Protein AF-A0A2P4XZL9-F1 (afdb_monomer_lite)

pLDDT: mean 72.09, std 19.97, range [30.53, 96.56]

Organism: NCBI:txid4796

Foldseek 3Di:
DEVQVVDQKHWDDDPDPVQVVCVVVVHTDIDGDDPVRNVVVVVCVVVVNDDHDHPPPDDPVVVLVVVQVVVPQVAAAEDPDPCPDVVSVVLQPPPPPVPPPPPDDDDDDDDDPPPPPPPDDPPCPPGDDVVNVVQCCLRHYKYKDWAFDPVLVVVCVVPPVVDDTHTPDIDIHHHDPDTQAWDDPDVQKIKHWDDPVPDDPDDPPPPPPPPDDTDIDITHDDPPDD

Radius of gyration: 24.28 Å; chains: 1; bounding box: 67×48×75 Å

Sequence (226 aa):
MPTAYLADKFIVRLRNKHFRAMRRQGKFVTRERTAKEKAILARWKDEDMIFSCRTDFLSDDLFWLYASVLMGREGHVVTNDQGRDHVFALLNGYNSTSATARTQKNGKKSSAAANALSGGAHADIPSISMDLVARWKDMTTVNIEIKHEENAHNAAVAGDWTKLIPIEYIKLHHPLPFSRVPQVTAPEHFHFPITDQANQHEHPNQAQNQNRRSRWLCVHREDTTN

Structure (mmCIF, N/CA/C/O backbone):
data_AF-A0A2P4XZL9-F1
#
_entry.id   AF-A0A2P4XZL9-F1
#
loop_
_atom_site.group_PDB
_atom_site.id
_atom_site.type_symbol
_atom_site.label_atom_id
_atom_site.label_alt_id
_atom_site.label_comp_id
_atom_site.label_asym_id
_atom_site.label_entity_id
_atom_site.label_seq_id
_atom_site.pdbx_PDB_ins_code
_atom_site.Cartn_x
_atom_site.Cartn_y
_atom_site.Cartn_z
_atom_site.occupancy
_atom_site.B_iso_or_equiv
_atom_site.auth_seq_id
_atom_site.auth_comp_id
_atom_site.auth_asym_id
_atom_site.auth_atom_id
_atom_site.pdbx_PDB_model_num
ATOM 1 N N . MET A 1 1 ? -3.535 -6.935 8.410 1.00 80.12 1 MET A N 1
ATOM 2 C CA . MET A 1 1 ? -3.772 -5.732 9.247 1.00 80.12 1 MET A CA 1
ATOM 3 C C . MET A 1 1 ? -3.504 -6.068 10.710 1.00 80.12 1 MET 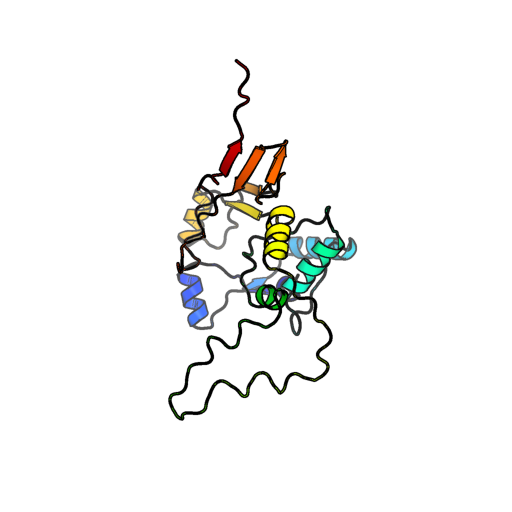A C 1
ATOM 5 O O . MET A 1 1 ? -3.939 -7.136 11.125 1.00 80.12 1 MET A O 1
ATOM 9 N N . PRO A 1 2 ? -2.813 -5.227 11.504 1.00 83.62 2 PRO A N 1
ATOM 10 C CA . PRO A 1 2 ? -2.552 -5.538 12.912 1.00 83.62 2 PRO A CA 1
ATOM 11 C C . PRO A 1 2 ? -3.830 -5.746 13.716 1.00 83.62 2 PRO A C 1
ATOM 13 O O . PRO A 1 2 ? -4.754 -4.932 13.626 1.00 83.62 2 PRO A O 1
ATOM 16 N N . THR A 1 3 ? -3.848 -6.769 14.574 1.00 82.62 3 THR A N 1
ATOM 17 C CA . THR A 1 3 ? -4.996 -7.088 15.444 1.00 82.62 3 THR A CA 1
ATOM 18 C C . THR A 1 3 ? -5.467 -5.882 16.265 1.00 82.62 3 THR A C 1
ATOM 20 O O . THR A 1 3 ? -6.664 -5.696 16.470 1.00 82.62 3 THR A O 1
ATOM 23 N N . ALA A 1 4 ? -4.548 -5.001 16.677 1.00 82.00 4 ALA A N 1
ATOM 24 C CA . ALA A 1 4 ? -4.876 -3.788 17.427 1.00 82.00 4 ALA A CA 1
ATOM 25 C C . ALA A 1 4 ? -5.824 -2.834 16.677 1.00 82.00 4 ALA A C 1
ATOM 27 O O . ALA A 1 4 ? -6.616 -2.142 17.313 1.00 82.00 4 ALA A O 1
ATOM 28 N N . TYR A 1 5 ? -5.786 -2.804 15.341 1.00 80.69 5 TYR A N 1
ATOM 29 C CA . TYR A 1 5 ? -6.730 -2.001 14.563 1.00 80.69 5 TYR A CA 1
ATOM 30 C C . TYR A 1 5 ? -8.105 -2.665 14.431 1.00 80.69 5 TYR A C 1
ATOM 32 O O . TYR A 1 5 ? -9.079 -1.976 14.143 1.00 80.69 5 TYR A O 1
ATOM 40 N N . LEU A 1 6 ? -8.212 -3.975 14.663 1.00 84.88 6 LEU A N 1
ATOM 41 C CA . LEU A 1 6 ? -9.480 -4.710 14.655 1.00 84.88 6 LEU A CA 1
ATOM 42 C C . LEU A 1 6 ? -10.144 -4.756 16.032 1.00 84.88 6 LEU A C 1
ATOM 44 O O . LEU A 1 6 ? -11.314 -5.111 16.129 1.00 84.88 6 LEU A O 1
ATOM 48 N N . ALA A 1 7 ? -9.456 -4.314 17.084 1.00 86.06 7 ALA A N 1
ATOM 49 C CA . ALA A 1 7 ? -10.016 -4.218 18.426 1.00 86.06 7 ALA A CA 1
ATOM 50 C C . ALA A 1 7 ? -11.208 -3.249 18.493 1.00 86.06 7 ALA A C 1
ATOM 52 O O . ALA A 1 7 ? -11.233 -2.224 17.809 1.00 86.06 7 ALA A O 1
ATOM 53 N N . ASP A 1 8 ? -12.176 -3.551 19.360 1.00 86.88 8 ASP A N 1
ATOM 54 C CA . ASP A 1 8 ? -13.366 -2.718 19.590 1.00 86.88 8 ASP A CA 1
ATOM 55 C C . ASP A 1 8 ? -13.032 -1.318 20.112 1.00 86.88 8 ASP A C 1
ATOM 57 O O . ASP A 1 8 ? -13.761 -0.360 19.850 1.00 86.88 8 ASP A O 1
ATOM 61 N N . LYS A 1 9 ? -11.908 -1.197 20.818 1.00 87.19 9 LYS A N 1
ATOM 62 C CA . LYS A 1 9 ? -11.361 0.058 21.315 1.00 87.19 9 LYS A CA 1
ATOM 63 C C . LYS A 1 9 ? -9.954 0.224 20.776 1.00 87.19 9 LYS A C 1
ATOM 65 O O . LYS A 1 9 ? -9.100 -0.632 20.994 1.00 87.19 9 LYS A O 1
ATOM 70 N N . PHE A 1 10 ? -9.705 1.335 20.095 1.00 81.81 10 PHE A N 1
ATOM 71 C CA . PHE A 1 10 ? -8.421 1.593 19.451 1.00 81.81 10 PHE A CA 1
ATOM 72 C C . PHE A 1 10 ? -7.899 2.994 19.768 1.00 81.81 10 PHE A C 1
ATOM 74 O O . PHE A 1 10 ? -8.651 3.921 20.083 1.00 81.81 10 PHE A O 1
ATOM 81 N N . ILE A 1 11 ? -6.574 3.140 19.715 1.00 80.69 11 ILE A N 1
ATOM 82 C CA . ILE A 1 11 ? -5.891 4.407 19.983 1.00 80.69 11 ILE A CA 1
ATOM 83 C C . ILE A 1 11 ? -5.995 5.300 18.750 1.00 80.69 11 ILE A C 1
ATOM 85 O O . ILE A 1 11 ? -5.560 4.935 17.658 1.00 80.69 11 ILE A O 1
ATOM 89 N N . VAL A 1 12 ? -6.497 6.514 18.944 1.00 77.00 12 VAL A N 1
ATOM 90 C CA . VAL A 1 12 ? -6.587 7.520 17.891 1.00 77.00 12 VAL A CA 1
ATOM 91 C C . VAL A 1 12 ? -5.263 8.282 17.818 1.00 77.00 12 VAL A C 1
ATOM 93 O O . VAL A 1 12 ? -4.899 9.046 18.716 1.00 77.00 12 VAL A O 1
ATOM 96 N N . ARG A 1 13 ? -4.504 8.076 16.736 1.00 69.38 13 ARG A N 1
ATOM 97 C CA . ARG A 1 13 ? -3.206 8.734 16.516 1.00 69.38 13 ARG A CA 1
ATOM 98 C C . ARG A 1 13 ? -3.349 9.993 15.659 1.00 69.38 13 ARG A C 1
ATOM 100 O O . ARG A 1 13 ? -3.007 10.000 14.482 1.00 69.38 13 ARG A O 1
ATOM 107 N N . LEU A 1 14 ? -3.766 11.094 16.280 1.00 70.69 14 LEU A N 1
ATOM 108 C CA . LEU A 1 14 ? -3.786 12.409 15.631 1.00 70.69 14 LEU A CA 1
ATOM 109 C C . LEU A 1 14 ? -2.393 13.064 15.653 1.00 70.69 14 LEU A C 1
ATOM 111 O O . LEU A 1 14 ? -1.694 13.103 16.675 1.00 70.69 14 LEU A O 1
ATOM 115 N N . ARG A 1 15 ? -1.968 13.602 14.504 1.00 69.62 15 ARG A N 1
ATOM 116 C CA . ARG A 1 15 ? -0.667 14.276 14.327 1.00 69.62 15 ARG A CA 1
ATOM 117 C C . ARG A 1 15 ? -0.738 15.794 14.583 1.00 69.62 15 ARG A C 1
ATOM 119 O O . ARG A 1 15 ? -0.055 16.545 13.902 1.00 69.62 15 ARG A O 1
ATOM 126 N N . ASN A 1 16 ? -1.468 16.241 15.607 1.00 73.25 16 ASN A N 1
ATOM 127 C CA . ASN A 1 16 ? -1.526 17.650 16.044 1.00 73.25 16 ASN A CA 1
ATOM 128 C C . ASN A 1 16 ? -0.560 17.916 17.231 1.00 73.25 16 ASN A C 1
ATOM 130 O O . ASN A 1 16 ? -0.277 17.006 18.014 1.00 73.25 16 ASN A O 1
ATOM 134 N N . LYS A 1 17 ? -0.045 19.149 17.381 1.00 77.44 17 LYS A N 1
ATOM 135 C CA . LYS A 1 17 ? 0.811 19.617 18.492 1.00 77.44 17 LYS A CA 1
ATOM 136 C C . LYS A 1 17 ? 0.225 19.257 19.862 1.00 77.44 17 LYS A C 1
ATOM 138 O O . LYS A 1 17 ? 0.956 18.732 20.700 1.00 77.44 17 LYS A O 1
ATOM 143 N N . HIS A 1 18 ? -1.083 19.443 20.053 1.00 75.06 18 HIS A N 1
ATOM 144 C CA . HIS A 1 18 ? -1.783 19.090 21.295 1.00 75.06 18 HIS A CA 1
ATOM 145 C C . HIS A 1 18 ? -1.679 17.583 21.618 1.00 75.06 18 HIS A C 1
ATOM 147 O O . HIS A 1 18 ? -1.185 17.193 22.675 1.00 75.06 18 HIS A O 1
ATOM 153 N N . PHE A 1 19 ? -2.025 16.716 20.662 1.00 74.44 19 PHE A N 1
ATOM 154 C CA . PHE A 1 19 ? -1.948 15.256 20.821 1.00 74.44 19 PHE A CA 1
ATOM 155 C C . PHE A 1 19 ? -0.509 14.721 20.889 1.00 74.44 19 PHE A C 1
ATOM 157 O O . PHE A 1 19 ? -0.259 13.671 21.481 1.00 74.44 19 PHE A O 1
ATOM 164 N N . ARG A 1 20 ? 0.466 15.419 20.293 1.00 78.94 20 ARG A N 1
ATOM 165 C CA . ARG A 1 20 ? 1.894 15.106 20.472 1.00 78.94 20 ARG A CA 1
ATOM 166 C C . ARG A 1 20 ? 2.348 15.406 21.902 1.00 78.94 20 ARG A C 1
ATOM 168 O O . ARG A 1 20 ? 3.064 14.590 22.474 1.00 78.94 20 ARG A O 1
ATOM 175 N N . ALA A 1 21 ? 1.923 16.531 22.478 1.00 81.31 21 ALA A N 1
ATOM 176 C CA . ALA A 1 21 ? 2.227 16.881 23.864 1.00 81.31 21 ALA A CA 1
ATOM 177 C C . ALA A 1 21 ? 1.582 15.896 24.854 1.00 81.31 21 ALA A C 1
ATOM 179 O O . ALA A 1 21 ? 2.281 15.385 25.725 1.00 81.31 21 ALA A O 1
ATOM 180 N N . MET A 1 22 ? 0.305 15.537 24.658 1.00 80.56 22 MET A N 1
ATOM 181 C CA . MET A 1 22 ? -0.365 14.513 25.476 1.00 80.56 22 MET A CA 1
ATOM 182 C C . MET A 1 22 ? 0.362 13.164 25.446 1.00 80.56 22 MET A C 1
ATOM 184 O O . MET A 1 22 ? 0.581 12.564 26.495 1.00 80.56 22 MET A O 1
ATOM 188 N N . ARG A 1 23 ? 0.826 12.717 24.270 1.00 81.62 23 ARG A N 1
ATOM 189 C CA . ARG A 1 23 ? 1.589 11.462 24.151 1.00 81.62 23 ARG A CA 1
ATOM 190 C C . ARG A 1 23 ? 2.917 11.484 24.901 1.00 81.62 23 ARG A C 1
ATOM 192 O O . ARG A 1 23 ? 3.287 10.472 25.481 1.00 81.62 23 ARG A O 1
ATOM 199 N N . ARG A 1 24 ? 3.622 12.622 24.927 1.00 82.25 24 ARG A N 1
ATOM 200 C CA . ARG A 1 24 ? 4.852 12.772 25.731 1.00 82.25 24 ARG A CA 1
ATOM 201 C C . ARG A 1 24 ? 4.584 12.642 27.232 1.00 82.25 24 ARG A C 1
ATOM 203 O O . ARG A 1 24 ? 5.476 12.247 27.965 1.00 82.25 24 ARG A O 1
ATOM 210 N N . GLN A 1 25 ? 3.361 12.938 27.666 1.00 84.75 25 GLN A N 1
ATOM 211 C CA . GLN A 1 25 ? 2.891 12.757 29.041 1.00 84.75 25 GLN A CA 1
ATOM 212 C C . GLN A 1 25 ? 2.272 11.364 29.281 1.00 84.75 25 GLN A C 1
ATOM 214 O O . GLN A 1 25 ? 1.633 11.155 30.307 1.00 84.75 25 GLN A O 1
ATOM 219 N N . GLY A 1 26 ? 2.389 10.428 28.329 1.00 81.56 26 GLY A N 1
ATOM 220 C CA . GLY A 1 26 ? 1.812 9.082 28.431 1.00 81.56 26 GLY A CA 1
ATOM 221 C C . GLY A 1 26 ? 0.288 9.016 28.275 1.00 81.56 26 GLY A C 1
ATOM 222 O O . GLY A 1 26 ? -0.300 7.958 28.481 1.00 81.56 26 GLY A O 1
ATOM 223 N N . LYS A 1 27 ? -0.374 10.120 27.901 1.00 81.31 27 LYS A N 1
ATOM 224 C CA . LYS A 1 27 ? -1.830 10.168 27.716 1.00 81.31 27 LYS A CA 1
ATOM 225 C C . LYS A 1 27 ? -2.198 9.805 26.279 1.00 81.31 27 LYS A C 1
ATOM 227 O O . LYS A 1 27 ? -1.712 10.418 25.323 1.00 81.31 27 LYS A O 1
ATOM 232 N N . PHE A 1 28 ? -3.096 8.833 26.133 1.00 79.12 28 PHE A N 1
ATOM 233 C CA . PHE A 1 28 ? -3.611 8.370 24.847 1.00 79.12 28 PHE A CA 1
ATOM 234 C C . PHE A 1 28 ? -5.116 8.587 24.767 1.00 79.12 28 PHE A C 1
ATOM 236 O O . PHE A 1 28 ? -5.846 8.308 25.714 1.00 79.12 28 PHE A O 1
ATOM 243 N N . VAL A 1 29 ? -5.578 9.056 23.610 1.00 80.19 29 VAL A N 1
ATOM 244 C CA . VAL A 1 29 ? -7.007 9.152 23.314 1.00 80.19 29 VAL A CA 1
ATOM 245 C C . VAL A 1 29 ? -7.433 7.869 22.618 1.00 80.19 29 VAL A C 1
ATOM 247 O O . VAL A 1 29 ? -6.783 7.417 21.673 1.00 80.19 29 VAL A O 1
ATOM 250 N N . THR A 1 30 ? -8.509 7.268 23.113 1.00 83.00 30 THR A N 1
ATOM 251 C CA . THR A 1 30 ? -9.080 6.036 22.567 1.00 83.00 30 THR A CA 1
ATOM 252 C C . THR A 1 30 ? -10.482 6.309 22.054 1.00 83.00 30 THR A C 1
ATOM 254 O O . THR A 1 30 ? -11.167 7.191 22.569 1.00 83.00 30 THR A O 1
ATOM 257 N N . ARG A 1 31 ? -10.895 5.565 21.030 1.00 84.94 31 ARG A N 1
ATOM 258 C CA . ARG A 1 31 ? -12.262 5.588 20.514 1.00 84.94 31 ARG A CA 1
ATOM 259 C C . ARG A 1 31 ? -12.801 4.172 20.472 1.00 84.94 31 ARG A C 1
ATOM 261 O O . ARG A 1 31 ? -12.071 3.239 20.135 1.00 84.94 31 ARG A O 1
ATOM 268 N N . GLU A 1 32 ? -14.073 4.040 20.804 1.00 88.19 32 GLU A N 1
ATOM 269 C CA . GLU A 1 32 ? -14.809 2.797 20.632 1.00 88.19 32 GLU A CA 1
ATOM 270 C C . GLU A 1 32 ? -15.444 2.743 19.246 1.00 88.19 32 GLU A C 1
ATOM 272 O O . GLU A 1 32 ? -15.782 3.764 18.635 1.00 88.19 32 GLU A O 1
ATOM 277 N N . ARG A 1 33 ? -15.548 1.529 18.723 1.00 88.75 33 ARG A N 1
ATOM 278 C CA . ARG A 1 33 ? -16.134 1.263 17.421 1.00 88.75 33 ARG A CA 1
ATOM 279 C C . ARG A 1 33 ? -17.656 1.333 17.495 1.00 88.75 33 ARG A C 1
ATOM 281 O O . ARG A 1 33 ? -18.278 0.743 18.377 1.00 88.75 33 ARG A O 1
ATOM 288 N N . THR A 1 34 ? -18.258 2.017 16.530 1.00 90.38 34 THR A N 1
ATOM 289 C CA . THR A 1 34 ? -19.720 2.111 16.420 1.00 90.38 34 THR A CA 1
ATOM 290 C C . THR A 1 34 ? -20.326 0.786 15.945 1.00 90.38 34 THR A C 1
ATOM 292 O O . THR A 1 34 ? -19.655 -0.015 15.295 1.00 90.38 34 THR A O 1
ATOM 295 N N . ALA A 1 35 ? -21.619 0.561 16.201 1.00 93.00 35 ALA A N 1
ATOM 296 C CA . ALA A 1 35 ? -22.310 -0.651 15.744 1.00 93.00 35 ALA A CA 1
ATOM 297 C C . ALA A 1 35 ? -22.222 -0.851 14.216 1.00 93.00 35 ALA A C 1
ATOM 299 O O . ALA A 1 35 ? -22.011 -1.968 13.749 1.00 93.00 35 ALA A O 1
ATOM 300 N N . LYS A 1 36 ? -22.296 0.240 13.439 1.00 92.44 36 LYS A N 1
ATOM 301 C CA . LYS A 1 36 ? -22.159 0.203 11.973 1.00 92.44 36 LYS A CA 1
ATOM 302 C C . LYS A 1 36 ? -20.776 -0.282 11.537 1.00 92.44 36 LYS A C 1
ATOM 304 O O . LYS A 1 36 ? -20.662 -1.110 10.644 1.00 92.44 36 LYS A O 1
ATOM 309 N N . GLU A 1 37 ? -19.723 0.196 12.189 1.00 91.12 37 GLU A N 1
ATOM 310 C CA . GLU A 1 37 ? -18.350 -0.221 11.889 1.00 91.12 37 GLU A CA 1
ATOM 311 C C . GLU A 1 37 ? -18.091 -1.677 12.288 1.00 91.12 37 GLU A C 1
ATOM 313 O O . GLU A 1 37 ? -17.381 -2.384 11.577 1.00 91.12 37 GLU A O 1
ATOM 318 N N . LYS A 1 38 ? -18.684 -2.149 13.396 1.00 92.88 38 LYS A N 1
ATOM 319 C CA . LYS A 1 38 ? -18.619 -3.570 13.777 1.00 92.88 38 LYS A CA 1
ATOM 320 C C . LYS A 1 38 ? -19.277 -4.458 12.719 1.00 92.88 38 LYS A C 1
ATOM 322 O O . LYS A 1 38 ? -18.702 -5.478 12.359 1.00 92.88 38 LYS A O 1
ATOM 327 N N . ALA A 1 39 ? -20.424 -4.042 12.180 1.00 94.94 39 ALA A N 1
ATOM 328 C CA . ALA A 1 39 ? -21.105 -4.767 11.109 1.00 94.94 39 ALA A CA 1
ATOM 329 C C . ALA A 1 39 ? -20.263 -4.846 9.820 1.00 94.94 39 ALA A C 1
ATOM 331 O O . ALA A 1 39 ? -20.213 -5.898 9.191 1.00 94.94 39 ALA A O 1
ATOM 332 N N . ILE A 1 40 ? -19.551 -3.771 9.456 1.00 93.75 40 ILE A N 1
ATOM 333 C CA . ILE A 1 40 ? -18.634 -3.777 8.301 1.00 93.75 40 ILE A CA 1
ATOM 334 C C . ILE A 1 40 ? -17.501 -4.790 8.504 1.00 93.75 40 ILE A C 1
ATOM 336 O O . ILE A 1 40 ? -17.214 -5.565 7.596 1.00 93.75 40 ILE A O 1
ATOM 340 N N . LEU A 1 41 ? -16.875 -4.809 9.686 1.00 92.38 41 LEU A N 1
ATOM 341 C CA . LEU A 1 41 ? -15.793 -5.755 9.973 1.00 92.38 41 LEU A CA 1
ATOM 342 C C . LEU A 1 41 ? -16.271 -7.205 10.025 1.00 92.38 41 LEU A C 1
ATOM 344 O O . LEU A 1 41 ? -15.546 -8.084 9.570 1.00 92.38 41 LEU A O 1
ATOM 348 N N . ALA A 1 42 ? -17.467 -7.450 10.567 1.00 92.94 42 ALA A N 1
ATOM 349 C CA . ALA A 1 42 ? -18.079 -8.774 10.548 1.00 92.94 42 ALA A CA 1
ATOM 350 C C . ALA A 1 42 ? -18.267 -9.252 9.102 1.00 92.94 42 ALA A C 1
ATOM 352 O O . ALA A 1 42 ? -17.748 -10.302 8.745 1.00 92.94 42 ALA A O 1
ATOM 353 N N . ARG A 1 43 ? -18.861 -8.413 8.242 1.00 95.81 43 ARG A N 1
ATOM 354 C CA . ARG A 1 43 ? -19.023 -8.723 6.817 1.00 95.81 43 ARG A CA 1
ATOM 355 C C . ARG A 1 43 ? -17.688 -9.007 6.126 1.00 95.81 43 ARG A C 1
ATOM 357 O O . ARG A 1 43 ? -17.563 -10.008 5.441 1.00 95.81 43 ARG A O 1
ATOM 364 N N . TRP A 1 44 ? -16.674 -8.161 6.322 1.00 95.25 44 TRP A N 1
ATOM 365 C CA . TRP A 1 44 ? -15.355 -8.380 5.713 1.00 95.25 44 TRP A CA 1
ATOM 366 C C . TRP A 1 44 ? -14.675 -9.660 6.188 1.00 95.25 44 TRP A C 1
ATOM 368 O O . TRP A 1 44 ? -13.888 -10.237 5.448 1.00 95.25 44 TRP A O 1
ATOM 378 N N . LYS A 1 45 ? -14.950 -10.096 7.418 1.00 92.50 45 LYS A N 1
ATOM 379 C CA . LYS A 1 45 ? -14.463 -11.377 7.920 1.00 92.50 45 LYS A CA 1
ATOM 380 C C . LYS A 1 45 ? -15.207 -12.543 7.268 1.00 92.50 45 LYS A C 1
ATOM 382 O O . LYS A 1 45 ? -14.564 -13.515 6.895 1.00 92.50 45 LYS A O 1
ATOM 387 N N . ASP A 1 46 ? -16.524 -12.432 7.127 1.00 95.31 46 ASP A N 1
ATOM 388 C CA . ASP A 1 46 ? -17.361 -13.470 6.519 1.00 95.31 46 ASP A CA 1
ATOM 389 C C . ASP A 1 46 ? -17.068 -13.635 5.014 1.00 95.31 46 ASP A C 1
ATOM 391 O O . ASP A 1 46 ? -17.116 -14.745 4.493 1.00 95.31 46 ASP A O 1
ATOM 395 N N . GLU A 1 47 ? -16.706 -12.545 4.333 1.00 96.56 47 GLU A N 1
ATOM 396 C CA . GLU A 1 47 ? -16.318 -12.505 2.912 1.00 96.56 47 GLU A CA 1
ATOM 397 C C . GLU A 1 47 ? -14.817 -12.782 2.671 1.00 96.56 47 GLU A C 1
ATOM 399 O O . GLU A 1 47 ? -14.338 -12.604 1.554 1.00 96.56 47 GLU A O 1
ATOM 404 N N . ASP A 1 48 ? -14.058 -13.172 3.703 1.00 93.19 48 ASP A N 1
ATOM 405 C CA . ASP A 1 48 ? -12.602 -13.416 3.650 1.00 93.19 48 ASP A CA 1
ATOM 406 C C . ASP A 1 48 ? -11.778 -12.241 3.070 1.00 93.19 48 ASP A C 1
ATOM 408 O O . ASP A 1 48 ? -10.728 -12.396 2.450 1.00 93.19 48 ASP A O 1
ATOM 412 N N . MET A 1 49 ? -12.248 -11.010 3.290 1.00 92.69 49 MET A N 1
ATOM 413 C CA . MET A 1 49 ? -11.603 -9.779 2.821 1.00 92.69 49 MET A CA 1
ATOM 414 C C . MET A 1 49 ? -10.588 -9.207 3.818 1.00 92.69 49 MET A C 1
ATOM 416 O O . MET A 1 49 ? -9.897 -8.230 3.512 1.00 92.69 49 MET A O 1
ATOM 420 N N . ILE A 1 50 ? -10.520 -9.745 5.040 1.00 92.50 50 ILE A N 1
ATOM 421 C CA . ILE A 1 50 ? -9.663 -9.207 6.095 1.00 92.50 50 ILE A CA 1
ATOM 422 C C . ILE A 1 50 ? -8.888 -10.286 6.838 1.00 92.50 50 ILE A C 1
ATOM 424 O O . ILE A 1 50 ? -9.443 -11.205 7.430 1.00 92.50 50 ILE A O 1
ATOM 428 N N . PHE A 1 51 ? -7.573 -10.087 6.905 1.00 90.94 51 PHE A N 1
ATOM 429 C CA . PHE A 1 51 ? -6.678 -10.923 7.691 1.00 90.94 51 PHE A CA 1
ATOM 430 C C . PHE A 1 51 ? -6.102 -10.156 8.890 1.00 90.94 51 PHE A C 1
ATOM 432 O O . PHE A 1 51 ? -5.484 -9.087 8.744 1.00 90.94 51 PHE A O 1
ATOM 439 N N . SER A 1 52 ? -6.285 -10.721 10.089 1.00 89.25 52 SER A N 1
ATOM 440 C CA . SER A 1 52 ? -5.734 -10.195 11.342 1.00 89.25 52 SER A CA 1
ATOM 441 C C . SER A 1 52 ? -4.326 -10.731 11.577 1.00 89.25 52 SER A C 1
ATOM 443 O O . SER A 1 52 ? -4.134 -11.891 11.933 1.00 89.25 52 SER A O 1
ATOM 445 N N . CYS A 1 53 ? -3.332 -9.864 11.427 1.00 86.62 53 CYS A N 1
ATOM 446 C CA . CYS A 1 53 ? -1.932 -10.191 11.657 1.00 86.62 53 CYS A CA 1
ATOM 447 C C . CYS A 1 53 ? -1.623 -10.156 13.156 1.00 86.62 53 CYS A C 1
ATOM 449 O O . CYS A 1 53 ? -1.862 -9.147 13.827 1.00 86.62 53 CYS A O 1
ATOM 451 N N . ARG A 1 54 ? -1.024 -11.236 13.660 1.00 82.44 54 ARG A N 1
ATOM 452 C CA . ARG A 1 54 ? -0.410 -11.290 14.987 1.00 82.44 54 ARG A CA 1
ATOM 453 C C . ARG A 1 54 ? 0.902 -10.505 14.984 1.00 82.44 54 ARG A C 1
ATOM 455 O O . ARG A 1 54 ? 1.919 -10.986 14.498 1.00 82.44 54 ARG A O 1
ATOM 462 N N . THR A 1 55 ? 0.853 -9.276 15.494 1.00 77.50 55 THR A N 1
ATOM 463 C CA . THR A 1 55 ? 2.000 -8.353 15.498 1.00 77.50 55 THR A CA 1
ATOM 464 C C . THR A 1 55 ? 2.849 -8.413 16.765 1.00 77.50 55 THR A C 1
ATOM 466 O O . THR A 1 55 ? 3.661 -7.528 17.008 1.00 77.50 55 THR A O 1
ATOM 469 N N . ASP A 1 56 ? 2.638 -9.423 17.608 1.00 80.50 56 ASP A N 1
ATOM 470 C CA . ASP A 1 56 ? 3.448 -9.686 18.798 1.00 80.50 56 ASP A CA 1
ATOM 471 C C . ASP A 1 56 ? 4.849 -10.205 18.449 1.00 80.50 56 ASP A C 1
ATOM 473 O O . ASP A 1 56 ? 5.780 -9.989 19.220 1.00 80.50 56 ASP A O 1
ATOM 477 N N . PHE A 1 57 ? 5.015 -10.833 17.280 1.00 75.00 57 PHE A N 1
ATOM 478 C CA . PHE A 1 57 ? 6.301 -11.382 16.837 1.00 75.00 57 PHE A CA 1
ATOM 479 C C . PHE A 1 57 ? 6.713 -10.986 15.410 1.00 75.00 57 PHE A C 1
ATOM 481 O O . PHE A 1 57 ? 7.900 -11.039 15.098 1.00 75.00 57 PHE A O 1
ATOM 488 N N . LEU A 1 58 ? 5.775 -10.586 14.540 1.00 81.50 58 LEU A N 1
ATOM 489 C CA . LEU A 1 58 ? 6.061 -10.235 13.145 1.00 81.50 58 LEU A CA 1
ATOM 490 C C . LEU A 1 58 ? 5.432 -8.891 12.769 1.00 81.50 58 LEU A C 1
ATOM 492 O O . LEU A 1 58 ? 4.279 -8.636 13.109 1.00 81.50 58 LEU A O 1
ATOM 496 N N . SER A 1 59 ? 6.168 -8.039 12.049 1.00 83.56 59 SER A N 1
ATOM 497 C CA . SER A 1 59 ? 5.604 -6.782 11.532 1.00 83.56 59 SER A CA 1
ATOM 498 C C . SER A 1 59 ? 4.465 -7.073 10.553 1.00 83.56 59 SER A C 1
ATOM 500 O O . SER A 1 59 ? 4.571 -7.989 9.734 1.00 83.56 59 SER A O 1
ATOM 502 N N . ASP A 1 60 ? 3.398 -6.274 10.593 1.00 84.94 60 ASP A N 1
ATOM 503 C CA . ASP A 1 60 ? 2.334 -6.320 9.590 1.00 84.94 60 ASP A CA 1
ATOM 504 C C . ASP A 1 60 ? 2.834 -5.996 8.182 1.00 84.94 60 ASP A C 1
ATOM 506 O O . ASP A 1 60 ? 2.267 -6.522 7.223 1.00 84.94 60 ASP A O 1
ATOM 510 N N . ASP A 1 61 ? 3.933 -5.241 8.079 1.00 84.88 61 ASP A N 1
ATOM 511 C CA . ASP A 1 61 ? 4.649 -4.968 6.829 1.00 84.88 61 ASP A CA 1
ATOM 512 C C . ASP A 1 61 ? 4.945 -6.224 6.029 1.00 84.88 61 ASP A C 1
ATOM 514 O O . ASP A 1 61 ? 4.684 -6.287 4.831 1.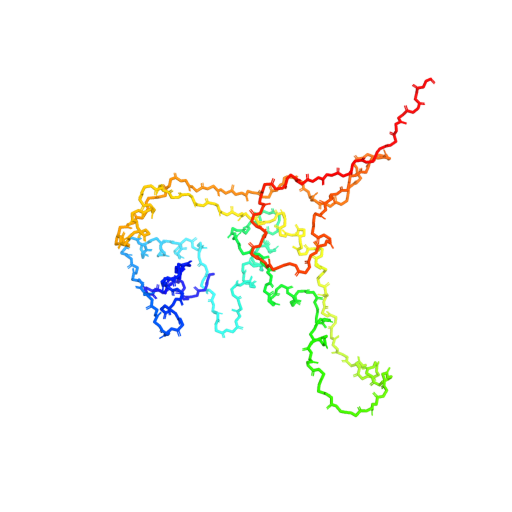00 84.88 61 ASP A O 1
ATOM 518 N N . LEU A 1 62 ? 5.409 -7.271 6.706 1.00 86.06 62 LEU A N 1
ATOM 519 C CA . LEU A 1 62 ? 5.771 -8.520 6.049 1.00 86.06 62 LEU A CA 1
ATOM 520 C C . LEU A 1 62 ? 4.556 -9.257 5.489 1.00 86.06 62 LEU A C 1
ATOM 522 O O . LEU A 1 62 ? 4.676 -9.914 4.461 1.00 86.06 62 LEU A O 1
ATOM 526 N N . PHE A 1 63 ? 3.383 -9.126 6.112 1.00 88.88 63 PHE A N 1
ATOM 527 C CA . PHE A 1 63 ? 2.174 -9.791 5.628 1.00 88.88 63 PHE A CA 1
ATOM 528 C C . PHE A 1 63 ? 1.661 -9.152 4.343 1.00 88.88 63 PHE A C 1
ATOM 530 O O . PHE A 1 63 ? 1.372 -9.868 3.385 1.00 88.88 63 PHE A O 1
ATOM 537 N N . TRP A 1 64 ? 1.541 -7.820 4.305 1.00 88.25 64 TRP A N 1
ATOM 538 C CA . TRP A 1 64 ? 1.043 -7.158 3.100 1.00 88.25 64 TRP A CA 1
ATOM 539 C C . TRP A 1 64 ? 2.092 -7.129 1.985 1.00 88.25 64 TRP A C 1
ATOM 541 O O . TRP A 1 64 ? 1.717 -7.244 0.819 1.00 88.25 64 TRP A O 1
ATOM 551 N N . LEU A 1 65 ? 3.391 -7.094 2.315 1.00 88.06 65 LEU A N 1
ATOM 552 C CA . LEU A 1 65 ? 4.458 -7.329 1.339 1.00 88.06 65 LEU A CA 1
ATOM 553 C C . LEU A 1 65 ? 4.353 -8.732 0.740 1.00 88.06 65 LEU A C 1
ATOM 555 O O . LEU A 1 65 ? 4.288 -8.869 -0.479 1.00 88.06 65 LEU A O 1
ATOM 559 N N . TYR A 1 66 ? 4.267 -9.767 1.576 1.00 88.81 66 TYR A N 1
ATOM 560 C CA . TYR A 1 66 ? 4.140 -11.147 1.110 1.00 88.81 66 TYR A CA 1
ATOM 561 C C . TYR A 1 66 ? 2.912 -11.344 0.217 1.00 88.81 66 TYR A C 1
ATOM 563 O O . TYR A 1 66 ? 3.038 -11.861 -0.892 1.00 88.81 66 TYR A O 1
ATOM 571 N N . ALA A 1 67 ? 1.742 -10.874 0.660 1.00 90.88 67 ALA A N 1
ATOM 572 C CA . ALA A 1 67 ? 0.510 -10.969 -0.115 1.00 90.88 67 ALA A CA 1
ATOM 573 C C . ALA A 1 67 ? 0.648 -10.281 -1.480 1.00 90.88 67 ALA A C 1
ATOM 575 O O . ALA A 1 67 ? 0.270 -10.849 -2.498 1.00 90.88 67 ALA A O 1
ATOM 576 N N . SER A 1 68 ? 1.249 -9.090 -1.525 1.00 90.06 68 SER A N 1
ATOM 577 C CA . SER A 1 68 ? 1.428 -8.357 -2.781 1.00 90.06 68 SER A CA 1
ATOM 578 C C . SER A 1 68 ? 2.345 -9.065 -3.777 1.00 90.06 68 SER A C 1
ATOM 580 O O . SER A 1 68 ? 2.051 -9.087 -4.967 1.00 90.06 68 SER A O 1
ATOM 582 N N . VAL A 1 69 ? 3.423 -9.689 -3.294 1.00 88.56 69 VAL A N 1
ATOM 583 C CA . VAL A 1 69 ? 4.343 -10.457 -4.138 1.00 88.56 69 VAL A CA 1
ATOM 584 C C . VAL A 1 69 ? 3.661 -11.726 -4.644 1.00 88.56 69 VAL A C 1
ATOM 586 O O . VAL A 1 69 ? 3.797 -12.057 -5.819 1.00 88.56 69 VAL A O 1
ATOM 589 N N . LEU A 1 70 ? 2.886 -12.404 -3.790 1.00 91.81 70 LEU A N 1
ATOM 590 C CA . LEU A 1 70 ? 2.133 -13.605 -4.158 1.00 91.81 70 LEU A CA 1
ATOM 591 C C . LEU A 1 70 ? 1.079 -13.322 -5.241 1.00 91.81 70 LEU A C 1
ATOM 593 O O . LEU A 1 70 ? 0.884 -14.140 -6.134 1.00 91.81 70 LEU A O 1
ATOM 597 N N . MET A 1 71 ? 0.434 -12.154 -5.186 1.00 89.44 71 MET A N 1
ATOM 598 C CA . MET A 1 71 ? -0.529 -11.695 -6.198 1.00 89.44 71 MET A CA 1
ATOM 599 C C . MET A 1 71 ? 0.133 -11.212 -7.499 1.00 89.44 71 MET A C 1
ATOM 601 O O . MET A 1 71 ? -0.544 -10.997 -8.505 1.00 89.44 71 MET A O 1
ATOM 605 N N . GLY A 1 72 ? 1.459 -11.060 -7.517 1.00 86.50 72 GLY A N 1
ATOM 606 C CA . GLY A 1 72 ? 2.219 -10.732 -8.717 1.00 86.50 72 GLY A CA 1
ATOM 607 C C . GLY A 1 72 ? 1.812 -9.393 -9.337 1.00 86.50 72 GLY A C 1
ATOM 608 O O . GLY A 1 72 ? 1.742 -8.375 -8.657 1.00 86.50 72 GLY A O 1
ATOM 609 N N . ARG A 1 73 ? 1.577 -9.382 -10.656 1.00 81.44 73 ARG A N 1
ATOM 610 C CA . ARG A 1 73 ? 1.296 -8.155 -11.430 1.00 81.44 73 ARG A CA 1
ATOM 611 C C . ARG A 1 73 ? -0.068 -7.529 -11.147 1.00 81.44 73 ARG A C 1
ATOM 613 O O . ARG A 1 73 ? -0.243 -6.349 -11.423 1.00 81.44 73 ARG A O 1
ATOM 620 N N . GLU A 1 74 ? -1.017 -8.315 -10.657 1.00 85.38 74 GLU A N 1
ATOM 621 C CA . GLU A 1 74 ? -2.383 -7.858 -10.370 1.00 85.38 74 GLU A CA 1
ATOM 622 C C . GLU A 1 74 ? -2.515 -7.342 -8.933 1.00 85.38 74 GLU A C 1
ATOM 624 O O . GLU A 1 74 ? -3.449 -6.612 -8.601 1.00 85.38 74 GLU A O 1
ATOM 629 N N . GLY A 1 75 ? -1.556 -7.699 -8.074 1.00 87.38 75 GLY A N 1
ATOM 630 C CA . GLY A 1 75 ? -1.490 -7.222 -6.707 1.00 87.38 75 GLY A CA 1
ATOM 631 C C . GLY A 1 75 ? -1.158 -5.738 -6.663 1.00 87.38 75 GLY A C 1
ATOM 632 O O . GLY A 1 75 ? -0.092 -5.323 -7.101 1.00 87.38 75 GLY A O 1
ATOM 633 N N . HIS A 1 76 ? -2.035 -4.941 -6.061 1.00 90.88 76 HIS A N 1
ATOM 634 C CA . HIS A 1 76 ? -1.732 -3.564 -5.690 1.00 90.88 76 HIS A CA 1
ATOM 635 C C . HIS A 1 76 ? -1.732 -3.411 -4.175 1.00 90.88 76 HIS A C 1
ATOM 637 O O . HIS A 1 76 ? -2.576 -3.973 -3.476 1.00 90.88 76 HIS A O 1
ATOM 643 N N . VAL A 1 77 ? -0.799 -2.611 -3.660 1.00 91.94 77 VAL A N 1
ATOM 644 C CA . VAL A 1 77 ? -0.728 -2.293 -2.231 1.00 91.94 77 VAL A CA 1
ATOM 645 C C . VAL A 1 77 ? -1.175 -0.867 -2.024 1.00 91.94 77 VAL A C 1
ATOM 647 O O . VAL A 1 77 ? -0.490 0.075 -2.414 1.00 91.94 77 VAL A O 1
ATOM 650 N N . VAL A 1 78 ? -2.313 -0.700 -1.365 1.00 91.94 78 VAL A N 1
ATOM 651 C CA . VAL A 1 78 ? -2.810 0.624 -1.011 1.00 91.94 78 VAL A CA 1
ATOM 652 C C . VAL A 1 78 ? -2.133 1.080 0.284 1.00 91.94 78 VAL A C 1
ATOM 654 O O . VAL A 1 78 ? -2.504 0.647 1.374 1.00 91.94 78 VAL A O 1
ATOM 657 N N . THR A 1 79 ? -1.113 1.933 0.177 1.00 88.94 79 THR A N 1
ATOM 658 C CA . THR A 1 79 ? -0.366 2.447 1.334 1.00 88.94 79 THR A CA 1
ATOM 659 C C . THR A 1 79 ? 0.264 3.810 1.053 1.00 88.94 79 THR A C 1
ATOM 661 O O . THR A 1 79 ? 0.706 4.104 -0.056 1.00 88.94 79 THR A O 1
ATOM 664 N N . ASN A 1 80 ? 0.339 4.651 2.086 1.00 87.56 80 ASN A N 1
ATOM 665 C CA . ASN A 1 80 ? 1.131 5.889 2.071 1.00 87.56 80 ASN A CA 1
ATOM 666 C C . ASN A 1 80 ? 2.448 5.731 2.840 1.00 87.56 80 ASN A C 1
ATOM 668 O O . ASN A 1 80 ? 3.182 6.713 3.023 1.00 87.56 80 ASN A O 1
ATOM 672 N N . ASP A 1 81 ? 2.736 4.518 3.318 1.00 81.75 81 ASP A N 1
ATOM 673 C CA . ASP A 1 81 ? 4.010 4.219 3.942 1.00 81.75 81 ASP A CA 1
ATOM 674 C C . ASP A 1 81 ? 5.143 4.419 2.932 1.00 81.75 81 ASP A C 1
ATOM 676 O O . ASP A 1 81 ? 5.050 4.094 1.748 1.00 81.75 81 ASP A O 1
ATOM 680 N N . GLN A 1 82 ? 6.227 5.013 3.410 1.00 71.38 82 GLN A N 1
ATOM 681 C CA . GLN A 1 82 ? 7.402 5.253 2.596 1.00 71.38 82 GLN A CA 1
ATOM 682 C C . GLN A 1 82 ? 8.318 4.028 2.533 1.00 71.38 82 GLN A C 1
ATOM 684 O O . GLN A 1 82 ? 9.237 4.038 1.715 1.00 71.38 82 GLN A O 1
ATOM 689 N N . GLY A 1 83 ? 8.070 2.988 3.335 1.00 66.00 83 GLY A N 1
ATOM 690 C CA . GLY A 1 83 ? 8.844 1.749 3.339 1.00 66.00 83 GLY A CA 1
ATOM 691 C C . GLY A 1 83 ? 10.307 1.984 3.708 1.00 66.00 83 GLY A C 1
ATOM 692 O O . GLY A 1 83 ? 11.204 1.394 3.119 1.00 66.00 83 GLY A O 1
ATOM 693 N N . ARG A 1 84 ? 10.558 2.928 4.626 1.00 63.47 84 ARG A N 1
ATOM 694 C CA . ARG A 1 84 ? 11.912 3.328 5.061 1.00 63.47 84 ARG A CA 1
ATOM 695 C C . ARG A 1 84 ? 12.334 2.685 6.382 1.00 63.47 84 ARG A C 1
ATOM 697 O O . ARG A 1 84 ? 13.407 2.994 6.894 1.00 63.47 84 ARG A O 1
ATOM 704 N N . ASP A 1 85 ? 11.486 1.826 6.931 1.00 63.81 85 ASP A N 1
ATOM 705 C CA . ASP A 1 85 ? 11.709 1.183 8.217 1.00 63.81 85 ASP A CA 1
ATOM 706 C C . ASP A 1 85 ? 12.680 0.003 8.090 1.00 63.81 85 ASP A C 1
ATOM 708 O O . ASP A 1 85 ? 12.960 -0.504 7.000 1.00 63.81 85 ASP A O 1
ATOM 712 N N . HIS A 1 86 ? 13.200 -0.454 9.232 1.00 60.03 86 HIS A N 1
ATOM 713 C CA . HIS A 1 86 ? 14.205 -1.518 9.300 1.00 60.03 86 HIS A CA 1
ATOM 714 C C . HIS A 1 86 ? 13.788 -2.804 8.569 1.00 60.03 86 HIS A C 1
ATOM 716 O O . HIS A 1 86 ? 14.656 -3.507 8.069 1.00 60.03 86 HIS A O 1
ATOM 722 N N . VAL A 1 87 ? 12.487 -3.085 8.437 1.00 64.94 87 VAL A N 1
ATOM 723 C CA . VAL A 1 87 ? 11.963 -4.254 7.708 1.00 64.94 87 VAL A CA 1
ATOM 724 C C . VAL A 1 87 ? 12.362 -4.238 6.228 1.00 64.94 87 VAL A C 1
ATOM 726 O O . VAL A 1 87 ? 12.765 -5.267 5.697 1.00 64.94 87 VAL A O 1
ATOM 729 N N . PHE A 1 88 ? 12.346 -3.075 5.575 1.00 61.59 88 PHE A N 1
ATOM 730 C CA . PHE A 1 88 ? 12.813 -2.948 4.191 1.00 61.59 88 PHE A CA 1
ATOM 731 C C . PHE A 1 88 ? 14.338 -2.997 4.092 1.00 61.59 88 PHE A C 1
ATOM 733 O O . PHE A 1 88 ? 14.873 -3.541 3.130 1.00 61.59 88 PHE A O 1
ATOM 740 N N . ALA A 1 89 ? 15.045 -2.498 5.110 1.00 60.09 89 ALA A N 1
ATOM 741 C CA . ALA A 1 89 ? 16.498 -2.633 5.189 1.00 60.09 89 ALA A CA 1
ATOM 742 C C . ALA A 1 89 ? 16.943 -4.102 5.343 1.00 60.09 89 ALA A C 1
ATOM 744 O O . ALA A 1 89 ? 18.004 -4.465 4.840 1.00 60.09 89 ALA A O 1
ATOM 745 N N . LEU A 1 90 ? 16.129 -4.952 5.986 1.00 62.03 90 LEU A N 1
ATOM 746 C CA . LEU A 1 90 ? 16.382 -6.394 6.105 1.00 62.03 90 LEU A CA 1
ATOM 747 C C . LEU A 1 90 ? 16.308 -7.124 4.756 1.00 62.03 90 LEU A C 1
ATOM 749 O O . LEU A 1 90 ? 17.014 -8.114 4.575 1.00 62.03 90 LEU A O 1
ATOM 753 N N . LEU A 1 91 ? 15.516 -6.626 3.797 1.00 62.47 91 LEU A N 1
ATOM 754 C CA . LEU A 1 91 ? 15.424 -7.216 2.453 1.00 62.47 91 LEU A CA 1
ATOM 755 C C . LEU A 1 91 ? 16.750 -7.120 1.679 1.00 62.47 91 LEU A C 1
ATOM 757 O O . LEU A 1 91 ? 17.026 -7.964 0.831 1.00 62.47 91 LEU A O 1
ATOM 761 N N . ASN A 1 92 ? 17.602 -6.145 2.007 1.00 59.06 92 ASN A N 1
ATOM 762 C CA . ASN A 1 92 ? 18.884 -5.914 1.334 1.00 59.06 92 ASN A CA 1
ATOM 763 C C . ASN A 1 92 ? 20.026 -6.833 1.816 1.00 59.06 92 ASN A C 1
ATOM 765 O O . ASN A 1 92 ? 21.173 -6.665 1.405 1.00 59.06 92 ASN A O 1
ATOM 769 N N . GLY A 1 93 ? 19.748 -7.787 2.710 1.00 51.72 93 GLY A N 1
ATOM 770 C CA . GLY A 1 93 ? 20.795 -8.544 3.391 1.00 51.72 93 GLY A CA 1
ATOM 771 C C . GLY A 1 93 ? 21.590 -7.661 4.365 1.00 51.72 93 GLY A C 1
ATOM 772 O O . GLY A 1 93 ? 21.882 -6.488 4.131 1.00 51.72 93 GLY A O 1
ATOM 773 N N . TYR A 1 94 ? 21.923 -8.213 5.524 1.00 47.22 94 TYR A N 1
ATOM 774 C CA . TYR A 1 94 ? 22.664 -7.534 6.586 1.00 47.22 94 TYR A CA 1
ATOM 775 C C . TYR A 1 94 ? 24.094 -7.141 6.156 1.00 47.22 94 TYR A C 1
ATOM 777 O O . TYR A 1 94 ? 25.047 -7.826 6.498 1.00 47.22 94 TYR A O 1
ATOM 785 N N . ASN A 1 95 ? 24.274 -6.007 5.474 1.00 47.91 95 ASN A N 1
ATOM 786 C CA . ASN A 1 95 ? 25.605 -5.413 5.253 1.00 47.91 95 ASN A CA 1
ATOM 787 C C . ASN A 1 95 ? 25.770 -4.010 5.866 1.00 47.91 95 ASN A C 1
ATOM 789 O O . ASN A 1 95 ? 26.865 -3.457 5.835 1.00 47.91 95 ASN A O 1
ATOM 793 N N . SER A 1 96 ? 24.725 -3.420 6.461 1.00 43.88 96 SER A N 1
ATOM 794 C CA . SER A 1 96 ? 24.761 -2.010 6.898 1.00 43.88 96 SER A CA 1
ATOM 795 C C . SER A 1 96 ? 24.756 -1.764 8.415 1.00 43.88 96 SER A C 1
ATOM 797 O O . SER A 1 96 ? 24.900 -0.612 8.827 1.00 43.88 96 SER A O 1
ATOM 799 N N . THR A 1 97 ? 24.621 -2.769 9.285 1.00 41.19 97 THR A N 1
ATOM 800 C CA . THR A 1 97 ? 24.553 -2.513 10.744 1.00 41.19 97 THR A CA 1
ATOM 801 C C . THR A 1 97 ? 25.899 -2.500 11.473 1.00 41.19 97 THR A C 1
ATOM 803 O O . THR A 1 97 ? 25.914 -2.300 12.683 1.00 41.19 97 THR A O 1
ATOM 806 N N . SER A 1 98 ? 27.041 -2.617 10.787 1.00 41.81 98 SER A N 1
ATOM 807 C CA . SER A 1 98 ? 28.362 -2.438 11.419 1.00 41.81 98 SER A CA 1
ATOM 808 C C . SER A 1 98 ? 28.927 -1.011 11.324 1.00 41.81 98 SER A C 1
ATOM 810 O O . SER A 1 98 ? 29.907 -0.707 11.999 1.00 41.81 98 SER A O 1
ATOM 812 N N . ALA A 1 99 ? 28.315 -0.096 10.563 1.00 40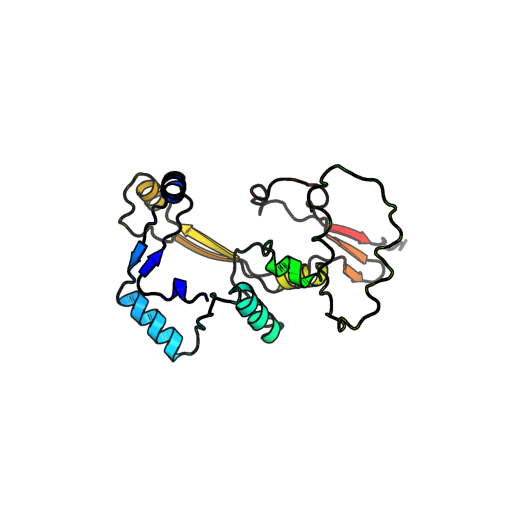.47 99 ALA A N 1
ATOM 813 C CA . ALA A 1 99 ? 28.913 1.224 10.310 1.00 40.47 99 ALA A CA 1
ATOM 814 C C . ALA A 1 99 ? 28.591 2.312 11.357 1.00 40.47 99 ALA A C 1
ATOM 816 O O . ALA A 1 99 ? 29.157 3.400 11.300 1.00 40.47 99 ALA A O 1
ATOM 817 N N . THR A 1 100 ? 27.715 2.054 12.333 1.00 37.78 100 THR A N 1
ATOM 818 C CA . THR A 1 100 ? 27.409 3.022 13.411 1.00 37.78 100 THR A CA 1
ATOM 819 C C . THR A 1 100 ? 27.315 2.378 14.797 1.00 37.78 100 THR A C 1
ATOM 821 O O . THR A 1 100 ? 26.624 2.870 15.688 1.00 37.78 100 THR A O 1
ATOM 824 N N . ALA A 1 101 ? 28.089 1.317 15.043 1.00 36.22 101 ALA A N 1
ATOM 825 C CA . ALA A 1 101 ? 28.490 1.005 16.409 1.00 36.22 101 ALA A CA 1
ATOM 826 C C . ALA A 1 101 ? 29.521 2.059 16.835 1.00 36.22 101 ALA A C 1
ATOM 828 O O . ALA A 1 101 ? 30.678 2.031 16.425 1.00 36.22 101 ALA A O 1
ATOM 829 N N . ARG A 1 102 ? 29.040 3.043 17.599 1.00 33.75 102 ARG A N 1
ATOM 830 C CA . ARG A 1 102 ? 29.791 4.066 18.337 1.00 33.75 102 ARG A CA 1
ATOM 831 C C . ARG A 1 102 ? 31.213 3.575 18.648 1.00 33.75 102 ARG A C 1
ATOM 833 O O . ARG A 1 102 ? 31.387 2.690 19.482 1.00 33.75 102 ARG A O 1
ATOM 840 N N . THR A 1 103 ? 32.217 4.143 17.982 1.00 30.94 103 THR A N 1
ATOM 841 C CA . THR A 1 103 ? 33.631 3.897 18.272 1.00 30.94 103 THR A CA 1
ATOM 842 C C . THR A 1 103 ? 33.901 4.311 19.715 1.00 30.94 103 THR A C 1
ATOM 844 O O . THR A 1 103 ? 34.128 5.481 20.023 1.00 30.94 103 THR A O 1
ATOM 847 N N . GLN A 1 104 ? 33.853 3.348 20.635 1.00 35.16 104 GLN A N 1
ATOM 848 C CA . GLN A 1 104 ? 34.498 3.512 21.922 1.00 35.16 104 GLN A CA 1
ATOM 849 C C . GLN A 1 104 ? 36.000 3.597 21.649 1.00 35.16 104 GLN A C 1
ATOM 851 O O . GLN A 1 104 ? 36.640 2.637 21.227 1.00 35.16 104 GLN A O 1
ATOM 856 N N . LYS A 1 105 ? 36.548 4.800 21.845 1.00 38.00 105 LYS A N 1
ATOM 857 C CA . LYS A 1 105 ? 37.981 5.032 22.011 1.00 38.00 105 LYS A CA 1
ATOM 858 C C . LYS A 1 105 ? 38.497 4.063 23.075 1.00 38.00 105 LYS A C 1
ATOM 860 O O . LYS A 1 105 ? 38.213 4.260 24.251 1.00 38.00 105 LYS A O 1
ATOM 865 N N . ASN A 1 106 ? 39.240 3.042 22.660 1.00 34.16 106 ASN A N 1
ATOM 866 C CA . ASN A 1 106 ? 40.598 2.771 23.134 1.00 34.16 106 ASN A CA 1
ATOM 867 C C . ASN A 1 106 ? 41.119 1.446 22.569 1.00 34.16 106 ASN A C 1
ATOM 869 O O . ASN A 1 106 ? 40.467 0.416 22.673 1.00 34.16 106 ASN A O 1
ATOM 873 N N . GLY A 1 107 ? 42.351 1.484 22.059 1.00 32.94 107 GLY A N 1
ATOM 874 C CA . GLY A 1 107 ? 43.170 0.291 21.849 1.00 32.94 107 GLY A CA 1
ATOM 875 C C . GLY A 1 107 ? 43.347 -0.111 20.389 1.00 32.94 107 GLY A C 1
ATOM 876 O O . GLY A 1 107 ? 42.482 -0.729 19.784 1.00 32.94 107 GLY A O 1
ATOM 877 N N . LYS A 1 108 ? 44.530 0.201 19.848 1.00 39.59 108 LYS A N 1
ATOM 878 C CA . LYS A 1 108 ? 45.099 -0.379 18.624 1.00 39.59 108 LYS A CA 1
ATOM 879 C C . LYS A 1 108 ? 44.854 -1.894 18.558 1.00 39.59 108 LYS A C 1
ATOM 881 O O . LYS A 1 108 ? 45.331 -2.602 19.441 1.00 39.59 108 LYS A O 1
ATOM 886 N N . LYS A 1 109 ? 44.258 -2.378 17.465 1.00 31.94 109 LYS A N 1
ATOM 887 C CA . LYS A 1 109 ? 44.647 -3.621 16.776 1.00 31.94 109 LYS A CA 1
ATOM 888 C C . LYS A 1 109 ? 44.061 -3.641 15.360 1.00 31.94 109 LYS A C 1
ATOM 890 O O . LYS A 1 109 ? 42.985 -3.121 15.098 1.00 31.94 109 LYS A O 1
ATOM 895 N N . SER A 1 110 ? 44.882 -4.147 14.457 1.00 36.03 110 SER A N 1
ATOM 896 C CA . SER A 1 110 ? 44.876 -4.023 13.002 1.00 36.03 110 SER A CA 1
ATOM 897 C C . SER A 1 110 ? 43.696 -4.689 12.288 1.00 36.03 110 SER A C 1
ATOM 899 O O . SER A 1 110 ? 43.262 -5.786 12.634 1.00 36.03 110 SER A O 1
ATOM 901 N N . SER A 1 111 ? 43.259 -4.038 11.212 1.00 36.50 111 SER A N 1
ATOM 902 C CA . SER A 1 111 ? 42.190 -4.390 10.273 1.00 36.50 111 SER A CA 1
ATOM 903 C C . SER A 1 111 ? 42.539 -5.551 9.325 1.00 36.50 111 SER A C 1
ATOM 905 O O . SER A 1 111 ? 42.503 -5.388 8.109 1.00 36.50 111 SER A O 1
ATOM 907 N N . ALA A 1 112 ? 42.894 -6.721 9.860 1.00 36.03 112 ALA A N 1
ATOM 908 C CA . ALA A 1 112 ? 43.210 -7.897 9.032 1.00 36.03 112 ALA A CA 1
ATOM 909 C C . ALA A 1 112 ? 42.609 -9.227 9.530 1.00 36.03 112 ALA A C 1
ATOM 911 O O . ALA A 1 112 ? 42.776 -10.247 8.874 1.00 36.03 112 ALA A O 1
ATOM 912 N N . ALA A 1 113 ? 41.882 -9.240 10.654 1.00 34.34 113 ALA A N 1
ATOM 913 C CA . ALA A 1 113 ? 41.426 -10.482 11.296 1.00 34.34 113 ALA A CA 1
ATOM 914 C C . ALA A 1 113 ? 39.897 -10.696 11.308 1.00 34.34 113 ALA A C 1
ATOM 916 O O . ALA A 1 113 ? 39.424 -11.598 11.989 1.00 34.34 113 ALA A O 1
ATOM 917 N N . ALA A 1 114 ? 39.114 -9.894 10.575 1.00 34.59 114 ALA A N 1
ATOM 918 C CA . ALA A 1 114 ? 37.653 -10.059 10.515 1.00 34.59 114 ALA A CA 1
ATOM 919 C C . ALA A 1 114 ? 37.162 -10.880 9.304 1.00 34.59 114 ALA A C 1
ATOM 921 O O . ALA A 1 114 ? 36.037 -11.363 9.324 1.00 34.59 114 ALA A O 1
ATOM 922 N N . ASN A 1 115 ? 38.006 -11.105 8.288 1.00 35.44 115 ASN A N 1
ATOM 923 C CA . ASN A 1 115 ? 37.621 -11.831 7.065 1.00 35.44 115 ASN A CA 1
ATOM 924 C C . ASN A 1 115 ? 37.907 -13.344 7.101 1.00 35.44 115 ASN A C 1
ATOM 926 O O . ASN A 1 115 ? 37.694 -14.020 6.102 1.00 35.44 115 ASN A O 1
ATOM 930 N N . ALA A 1 116 ? 38.392 -13.892 8.220 1.00 33.06 116 ALA A N 1
ATOM 931 C CA . ALA A 1 116 ? 38.833 -15.291 8.301 1.00 33.06 116 ALA A CA 1
ATOM 932 C C . ALA A 1 116 ? 37.933 -16.205 9.159 1.00 33.06 116 ALA A C 1
ATOM 934 O O . ALA A 1 116 ? 38.266 -17.370 9.347 1.00 33.06 116 ALA A O 1
ATOM 935 N N . LEU A 1 117 ? 36.805 -15.708 9.683 1.00 36.47 117 LEU A N 1
ATOM 936 C CA . LEU A 1 117 ? 35.934 -16.466 10.602 1.00 36.47 117 LEU A CA 1
ATOM 937 C C . LEU A 1 117 ? 34.491 -16.673 10.110 1.00 36.47 117 LEU A C 1
ATOM 939 O O . LEU A 1 117 ? 33.696 -17.269 10.826 1.00 36.47 117 LEU A O 1
ATOM 943 N N . SER A 1 118 ? 34.151 -16.273 8.880 1.00 38.91 118 SER A N 1
ATOM 944 C CA . SER A 1 118 ? 32.854 -16.589 8.251 1.00 38.91 118 SER A CA 1
ATOM 945 C C . SER A 1 118 ? 32.926 -17.771 7.273 1.00 38.91 118 SER A C 1
ATOM 947 O O . SER A 1 118 ? 32.129 -17.872 6.347 1.00 38.91 118 SER A O 1
ATOM 949 N N . GLY A 1 119 ? 33.876 -18.688 7.479 1.00 33.47 119 GLY A N 1
ATOM 950 C CA . GLY A 1 119 ? 34.011 -19.946 6.733 1.00 33.47 119 GLY A CA 1
ATOM 951 C C . GLY A 1 119 ? 33.054 -21.050 7.198 1.00 33.47 119 GLY A C 1
ATOM 952 O O . GLY A 1 119 ? 33.463 -22.202 7.301 1.00 33.47 119 GLY A O 1
ATOM 953 N N . GLY A 1 120 ? 31.803 -20.717 7.524 1.00 30.53 120 GLY A N 1
ATOM 954 C CA . GLY A 1 120 ? 30.845 -21.678 8.069 1.00 30.53 120 GLY A CA 1
ATOM 955 C C . GLY A 1 120 ? 29.401 -21.329 7.738 1.00 30.53 120 GLY A C 1
ATOM 956 O O . GLY A 1 120 ? 28.801 -20.502 8.411 1.00 30.53 120 GLY A O 1
ATOM 957 N N . ALA A 1 121 ? 28.864 -21.989 6.710 1.00 37.88 121 ALA A N 1
ATOM 958 C CA . ALA A 1 121 ? 27.463 -22.399 6.579 1.00 37.88 121 ALA A CA 1
ATOM 959 C C . ALA A 1 121 ? 26.362 -21.399 7.003 1.00 37.88 121 ALA A C 1
ATOM 961 O O . ALA A 1 121 ? 25.367 -21.798 7.608 1.00 37.88 121 ALA A O 1
ATOM 962 N N . HIS A 1 122 ? 26.468 -20.123 6.631 1.00 41.78 122 HIS A N 1
ATOM 963 C CA . HIS A 1 122 ? 25.265 -19.315 6.457 1.00 41.78 122 HIS A CA 1
ATOM 964 C C . HIS A 1 122 ? 24.760 -19.577 5.045 1.00 41.78 122 HIS A C 1
ATOM 966 O O . HIS A 1 122 ? 25.343 -19.096 4.078 1.00 41.78 122 HIS A O 1
ATOM 972 N N . ALA A 1 123 ? 23.733 -20.425 4.957 1.00 42.44 123 ALA A N 1
ATOM 973 C CA . ALA A 1 123 ? 22.953 -20.664 3.753 1.00 42.44 123 ALA A CA 1
ATOM 974 C C . ALA A 1 123 ? 22.750 -19.354 2.983 1.00 42.44 123 ALA A C 1
ATOM 976 O O . ALA A 1 123 ? 22.457 -18.339 3.612 1.00 42.44 123 ALA A O 1
ATOM 977 N N . ASP A 1 124 ? 22.923 -19.402 1.662 1.00 50.28 124 ASP A N 1
ATOM 978 C CA . ASP A 1 124 ? 22.644 -18.326 0.712 1.00 50.28 124 ASP A CA 1
ATOM 979 C C . ASP A 1 124 ? 21.299 -17.660 1.034 1.00 50.28 124 ASP A C 1
ATOM 981 O O . ASP A 1 124 ? 20.248 -18.100 0.571 1.00 50.28 124 ASP A O 1
ATOM 985 N N . ILE A 1 125 ? 21.299 -16.611 1.859 1.00 54.25 125 ILE A N 1
ATOM 986 C CA . ILE A 1 125 ? 20.124 -15.763 2.011 1.00 54.25 125 ILE A CA 1
ATOM 987 C C . ILE A 1 125 ? 20.164 -14.859 0.781 1.00 54.25 125 ILE A C 1
ATOM 989 O O . ILE A 1 125 ? 21.066 -14.020 0.698 1.00 54.25 125 ILE A O 1
ATOM 993 N N . PRO A 1 126 ? 19.250 -15.022 -0.193 1.00 56.12 126 PRO A N 1
ATOM 994 C CA . PRO A 1 126 ? 19.258 -14.193 -1.384 1.00 56.12 126 PRO A CA 1
ATOM 995 C C . PRO A 1 126 ? 19.070 -12.733 -0.964 1.00 56.12 126 PRO A C 1
ATOM 997 O O . PRO A 1 126 ? 18.022 -12.350 -0.445 1.00 56.12 126 PRO A O 1
ATOM 1000 N N . SER A 1 127 ? 20.102 -11.912 -1.160 1.00 63.00 127 SER A N 1
ATOM 1001 C CA . SER A 1 127 ? 20.012 -10.470 -0.957 1.00 63.00 127 SER A CA 1
ATOM 1002 C C . SER A 1 127 ? 19.143 -9.883 -2.065 1.00 63.00 127 SER A C 1
ATOM 1004 O O . SER A 1 127 ? 19.506 -9.945 -3.244 1.00 63.00 127 SER A O 1
ATOM 1006 N N . ILE A 1 128 ? 17.992 -9.321 -1.707 1.00 67.88 128 ILE A N 1
ATOM 1007 C CA . ILE A 1 128 ? 17.115 -8.656 -2.666 1.00 67.88 128 ILE A CA 1
ATOM 1008 C C . ILE A 1 128 ? 17.691 -7.264 -2.913 1.00 67.88 128 ILE A C 1
ATOM 1010 O O . ILE A 1 128 ? 17.807 -6.457 -1.994 1.00 67.88 128 ILE A O 1
ATOM 1014 N N . SER A 1 129 ? 18.051 -6.971 -4.163 1.00 71.69 129 SER A N 1
ATOM 1015 C CA . SER A 1 129 ? 18.554 -5.646 -4.535 1.00 71.69 1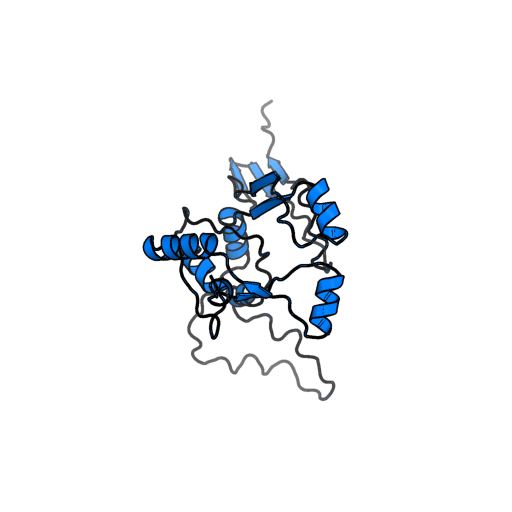29 SER A CA 1
ATOM 1016 C C . SER A 1 129 ? 17.541 -4.555 -4.175 1.00 71.69 129 SER A C 1
ATOM 1018 O O . SER A 1 129 ? 16.358 -4.662 -4.507 1.00 71.69 129 SER A O 1
ATOM 1020 N N . MET A 1 130 ? 18.012 -3.461 -3.570 1.00 71.62 130 MET A N 1
ATOM 1021 C CA . MET A 1 130 ? 17.180 -2.281 -3.305 1.00 71.62 130 MET A CA 1
ATOM 1022 C C . MET A 1 130 ? 16.567 -1.686 -4.577 1.00 71.62 130 MET A C 1
ATOM 1024 O O . MET A 1 130 ? 15.484 -1.110 -4.503 1.00 71.62 130 MET A O 1
ATOM 1028 N N . ASP A 1 131 ? 17.209 -1.863 -5.738 1.00 71.81 131 ASP A N 1
ATOM 1029 C CA . ASP A 1 131 ? 16.624 -1.488 -7.031 1.00 71.81 131 ASP A CA 1
ATOM 1030 C C . ASP A 1 131 ? 15.341 -2.283 -7.311 1.00 71.81 131 ASP A C 1
ATOM 1032 O O . ASP A 1 131 ? 14.321 -1.714 -7.692 1.00 71.81 131 ASP A O 1
ATOM 1036 N N . LEU A 1 132 ? 15.346 -3.592 -7.034 1.00 76.75 132 LEU A N 1
ATOM 1037 C CA . LEU A 1 132 ? 14.168 -4.434 -7.227 1.00 76.75 132 LEU A CA 1
ATOM 1038 C C . LEU A 1 132 ? 13.029 -4.023 -6.288 1.00 76.75 132 LEU A C 1
ATOM 1040 O O . LEU A 1 132 ? 11.880 -3.953 -6.719 1.00 76.75 132 LEU A O 1
ATOM 1044 N N . VAL A 1 133 ? 13.346 -3.695 -5.031 1.00 78.56 133 VAL A N 1
ATOM 1045 C CA . VAL A 1 133 ? 12.367 -3.192 -4.052 1.00 78.56 133 VAL A CA 1
ATOM 1046 C C . VAL A 1 133 ? 11.786 -1.847 -4.495 1.00 78.56 133 VAL A C 1
ATOM 1048 O O . VAL A 1 133 ? 10.571 -1.656 -4.440 1.00 78.56 133 VAL A O 1
ATOM 1051 N N . ALA A 1 134 ? 12.626 -0.924 -4.969 1.00 76.69 134 ALA A N 1
ATOM 1052 C CA . ALA A 1 134 ? 12.186 0.377 -5.466 1.00 76.69 134 ALA A CA 1
ATOM 1053 C C . ALA A 1 134 ? 11.276 0.234 -6.695 1.00 76.69 134 ALA A C 1
ATOM 1055 O O . ALA A 1 134 ? 10.193 0.815 -6.733 1.00 76.69 134 ALA A O 1
ATOM 1056 N N . ARG A 1 135 ? 11.657 -0.614 -7.656 1.00 78.88 135 ARG A N 1
ATOM 1057 C CA . ARG A 1 135 ? 10.846 -0.908 -8.846 1.00 78.88 135 ARG A CA 1
ATOM 1058 C C . ARG A 1 135 ? 9.518 -1.566 -8.499 1.00 78.88 135 ARG A C 1
ATOM 1060 O O . ARG A 1 135 ? 8.490 -1.185 -9.053 1.00 78.88 135 ARG A O 1
ATOM 1067 N N . TRP A 1 136 ? 9.528 -2.536 -7.584 1.00 84.94 136 TRP A N 1
ATOM 1068 C CA . TRP A 1 136 ? 8.303 -3.150 -7.081 1.00 84.94 136 TRP A CA 1
ATOM 1069 C C . TRP A 1 136 ? 7.387 -2.085 -6.472 1.00 84.94 136 TRP A C 1
ATOM 1071 O O . TRP A 1 136 ? 6.210 -2.020 -6.824 1.00 84.94 136 TRP A O 1
ATOM 1081 N N . LYS A 1 137 ? 7.925 -1.195 -5.632 1.00 82.44 137 LYS A N 1
ATOM 1082 C CA . LYS A 1 137 ? 7.151 -0.124 -4.999 1.00 82.44 137 LYS A CA 1
ATOM 1083 C C . LYS A 1 137 ? 6.512 0.797 -6.038 1.00 82.44 137 LYS A C 1
ATOM 1085 O O . LYS A 1 137 ? 5.307 1.026 -5.957 1.00 82.44 137 LYS A O 1
ATOM 1090 N N . ASP A 1 138 ? 7.287 1.249 -7.022 1.00 82.19 138 ASP A N 1
ATOM 1091 C CA . ASP A 1 138 ? 6.830 2.141 -8.094 1.00 82.19 138 ASP A CA 1
ATOM 1092 C C . ASP A 1 138 ? 5.719 1.527 -8.957 1.00 82.19 138 ASP A C 1
ATOM 1094 O O . ASP A 1 138 ? 4.871 2.257 -9.463 1.00 82.19 138 ASP A O 1
ATOM 1098 N N . MET A 1 139 ? 5.715 0.201 -9.124 1.00 84.62 139 MET A N 1
ATOM 1099 C CA . MET A 1 139 ? 4.743 -0.512 -9.961 1.00 84.62 139 MET A CA 1
ATOM 1100 C C . MET A 1 139 ? 3.518 -1.033 -9.200 1.00 84.62 139 MET A C 1
ATOM 1102 O O . MET A 1 139 ? 2.490 -1.298 -9.814 1.00 84.62 139 MET A O 1
ATOM 1106 N N . THR A 1 140 ? 3.622 -1.196 -7.881 1.00 88.88 140 THR A N 1
ATOM 1107 C CA . THR A 1 140 ? 2.632 -1.937 -7.076 1.00 88.88 140 THR A CA 1
ATOM 1108 C C . THR A 1 140 ? 1.887 -1.021 -6.104 1.00 88.88 140 THR A C 1
ATOM 1110 O O . THR A 1 140 ? 0.724 -1.269 -5.784 1.00 88.88 140 THR A O 1
ATOM 1113 N N . THR A 1 141 ? 2.530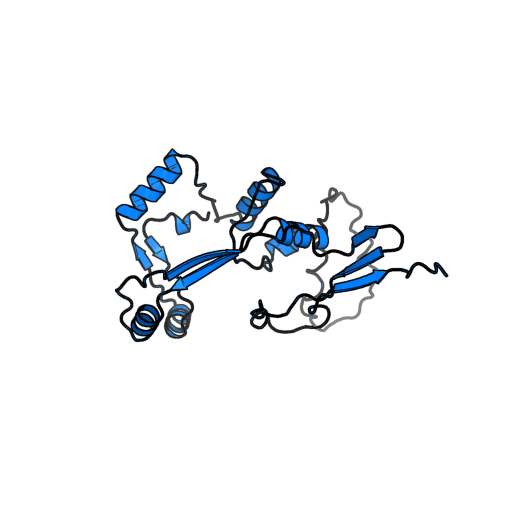 0.049 -5.624 1.00 89.88 141 THR A N 1
ATOM 1114 C CA . THR A 1 141 ? 1.970 0.905 -4.569 1.00 89.88 141 THR A CA 1
ATOM 1115 C C . THR A 1 141 ? 0.943 1.888 -5.121 1.00 89.88 141 THR A C 1
ATOM 1117 O O . THR A 1 141 ? 1.231 2.659 -6.029 1.00 89.88 141 THR A O 1
ATOM 1120 N N . VAL A 1 142 ? -0.239 1.916 -4.510 1.00 91.50 142 VAL A N 1
ATOM 1121 C CA . VAL A 1 142 ? -1.286 2.915 -4.741 1.00 91.50 142 VAL A CA 1
ATOM 1122 C C . VAL A 1 142 ? -1.336 3.840 -3.529 1.00 91.50 142 VAL A C 1
ATOM 1124 O O . VAL A 1 142 ? -1.608 3.393 -2.412 1.00 91.50 142 VAL A O 1
ATOM 1127 N N . ASN A 1 143 ? -1.088 5.135 -3.721 1.00 90.56 143 ASN A N 1
ATOM 1128 C CA . ASN A 1 143 ? -1.210 6.106 -2.632 1.00 90.56 143 ASN A CA 1
ATOM 1129 C C . ASN A 1 143 ? -2.644 6.640 -2.534 1.00 90.56 143 ASN A C 1
ATOM 1131 O O . ASN A 1 143 ? -3.332 6.799 -3.539 1.00 90.56 143 ASN A O 1
ATOM 1135 N N . ILE A 1 144 ? -3.087 6.964 -1.322 1.00 91.81 144 ILE A N 1
ATOM 1136 C CA . ILE A 1 144 ? -4.392 7.573 -1.062 1.00 91.81 144 ILE A CA 1
ATOM 1137 C C . ILE A 1 144 ? -4.204 9.042 -0.694 1.00 91.81 144 ILE A C 1
ATOM 1139 O O . ILE A 1 144 ? -3.450 9.386 0.217 1.00 91.81 144 ILE A O 1
ATOM 1143 N N . GLU A 1 145 ? -4.956 9.913 -1.346 1.00 90.06 145 GLU A N 1
ATOM 1144 C CA . GLU A 1 145 ? -5.158 11.296 -0.939 1.00 90.06 145 GLU A CA 1
ATOM 1145 C C . GLU A 1 145 ? -6.595 11.458 -0.439 1.00 90.06 145 GLU A C 1
ATOM 1147 O O . GLU A 1 145 ? -7.545 11.098 -1.132 1.00 90.06 145 GLU A O 1
ATOM 1152 N N . ILE A 1 146 ? -6.758 11.985 0.774 1.00 87.81 146 ILE A N 1
ATOM 1153 C CA . ILE A 1 146 ? -8.067 12.270 1.369 1.00 87.81 146 ILE A CA 1
ATOM 1154 C C . ILE A 1 146 ? -8.132 13.772 1.608 1.00 87.81 146 ILE A C 1
ATOM 1156 O O . ILE A 1 146 ? -7.349 14.300 2.403 1.00 87.81 146 ILE A O 1
ATOM 1160 N N . LYS A 1 147 ? -9.066 14.448 0.938 1.00 85.81 147 LYS A N 1
ATOM 1161 C CA . LYS A 1 147 ? -9.368 15.856 1.190 1.00 85.81 147 LYS A CA 1
ATOM 1162 C C . LYS A 1 147 ? -10.629 15.954 2.030 1.00 85.81 147 LYS A C 1
ATOM 1164 O O . LYS A 1 147 ? -11.643 15.325 1.736 1.00 85.81 147 LYS A O 1
ATOM 1169 N N . HIS A 1 148 ? -10.548 16.747 3.084 1.00 84.69 148 HIS A N 1
ATOM 1170 C CA . HIS A 1 148 ? -11.675 17.063 3.945 1.00 84.69 148 HIS A CA 1
ATOM 1171 C C . HIS A 1 148 ? -12.237 18.432 3.589 1.00 84.69 148 HIS A C 1
ATOM 1173 O O . HIS A 1 148 ? -11.493 19.296 3.125 1.00 84.69 148 HIS A O 1
ATOM 1179 N N . GLU A 1 149 ? -13.521 18.637 3.867 1.00 83.38 149 GLU A N 1
ATOM 1180 C CA . GLU A 1 149 ? -14.138 19.951 3.725 1.00 83.38 149 GLU A CA 1
ATOM 1181 C C . GLU A 1 149 ? -13.413 20.971 4.618 1.00 83.38 149 GLU A C 1
ATOM 1183 O O . GLU A 1 149 ? -13.321 20.802 5.838 1.00 83.38 149 GLU A O 1
ATOM 1188 N N . GLU A 1 150 ? -12.882 22.029 4.006 1.00 75.31 150 GLU A N 1
ATOM 1189 C CA . GLU A 1 150 ? -11.958 22.967 4.652 1.00 75.31 150 GLU A CA 1
ATOM 1190 C C . GLU A 1 150 ? -12.589 23.682 5.856 1.00 75.31 150 GLU A C 1
ATOM 1192 O O . GLU A 1 150 ? -11.972 23.788 6.916 1.00 75.31 150 GLU A O 1
ATOM 1197 N N . ASN A 1 151 ? -13.856 24.086 5.738 1.00 70.38 151 ASN A N 1
ATOM 1198 C CA . ASN A 1 151 ? -14.590 24.765 6.808 1.00 70.38 151 ASN A CA 1
ATOM 1199 C C . ASN A 1 151 ? -14.787 23.859 8.032 1.00 70.38 151 ASN A C 1
ATOM 1201 O O . ASN A 1 151 ? -14.519 24.265 9.165 1.00 70.38 151 ASN A O 1
ATOM 1205 N N . ALA A 1 152 ? -15.202 22.611 7.806 1.00 68.19 152 ALA A N 1
ATOM 1206 C CA . ALA A 1 152 ? -15.372 21.624 8.866 1.00 68.19 152 ALA A CA 1
ATOM 1207 C C . ALA A 1 152 ? -14.023 21.195 9.468 1.00 68.19 152 ALA A C 1
ATOM 1209 O O . ALA A 1 152 ? -13.924 20.978 10.676 1.00 68.19 152 ALA A O 1
ATOM 1210 N N . HIS A 1 153 ? -12.968 21.120 8.650 1.00 69.31 153 HIS A N 1
ATOM 1211 C CA . HIS A 1 153 ? -11.614 20.837 9.114 1.00 69.31 153 HIS A CA 1
ATOM 1212 C C . HIS A 1 153 ? -11.089 21.947 10.029 1.00 69.31 153 HIS A C 1
ATOM 1214 O O . HIS A 1 153 ? -10.614 21.664 11.128 1.00 69.31 153 HIS A O 1
ATOM 1220 N N . ASN A 1 154 ? -11.233 23.207 9.618 1.00 68.75 154 ASN A N 1
ATOM 1221 C CA . ASN A 1 154 ? -10.799 24.367 10.393 1.00 68.75 154 ASN A CA 1
ATOM 1222 C C . ASN A 1 154 ? -11.584 24.497 11.707 1.00 68.75 154 ASN A C 1
ATOM 1224 O O . ASN A 1 154 ? -10.984 24.748 12.752 1.00 68.75 154 ASN A O 1
ATOM 1228 N N . ALA A 1 155 ? -12.897 24.243 11.689 1.00 65.00 155 ALA A N 1
ATOM 1229 C CA . ALA A 1 155 ? -13.728 24.216 12.894 1.00 65.00 155 ALA A CA 1
ATOM 1230 C C . ALA A 1 155 ? -13.326 23.090 13.868 1.00 65.00 155 ALA A C 1
ATOM 1232 O O . ALA A 1 155 ? -13.245 23.311 15.079 1.00 65.00 155 ALA A O 1
ATOM 1233 N N . ALA A 1 156 ? -13.004 21.900 13.351 1.00 66.50 156 ALA A N 1
ATOM 1234 C CA . ALA A 1 156 ? -12.497 20.803 14.169 1.00 66.50 156 ALA A CA 1
ATOM 1235 C C . ALA A 1 156 ? -11.124 21.136 14.770 1.00 66.50 156 ALA A C 1
ATOM 1237 O O . ALA A 1 156 ? -10.917 20.951 15.968 1.00 66.50 156 ALA A O 1
ATOM 1238 N N . VAL A 1 157 ? -10.208 21.712 13.980 1.00 65.56 157 VAL A N 1
ATOM 1239 C CA . VAL A 1 157 ? -8.900 22.193 14.460 1.00 65.56 157 VAL A CA 1
ATOM 1240 C C . VAL A 1 157 ? -9.053 23.261 15.550 1.00 65.56 157 VAL A C 1
ATOM 1242 O O . VAL A 1 157 ? -8.266 23.267 16.500 1.00 65.56 157 VAL A O 1
ATOM 1245 N N . ALA A 1 158 ? -10.081 24.108 15.453 1.00 64.06 158 ALA A N 1
ATOM 1246 C CA . ALA A 1 158 ? -10.409 25.152 16.422 1.00 64.06 158 ALA A CA 1
ATOM 1247 C C . ALA A 1 158 ? -11.053 24.639 17.728 1.00 64.06 158 ALA A C 1
ATOM 1249 O O . ALA A 1 158 ? -11.190 25.420 18.667 1.00 64.06 158 ALA A O 1
ATOM 1250 N N . GLY A 1 159 ? -11.394 23.348 17.838 1.00 60.59 159 GLY A N 1
ATOM 1251 C CA . GLY A 1 159 ? -11.799 22.736 19.110 1.00 60.59 159 GLY A CA 1
ATOM 1252 C C . GLY A 1 159 ? -13.055 21.865 19.076 1.00 60.59 159 GLY A C 1
ATOM 1253 O O . GLY A 1 159 ? -13.254 21.104 20.023 1.00 60.59 159 GLY A O 1
ATOM 1254 N N . ASP A 1 160 ? -13.871 21.904 18.017 1.00 62.66 160 ASP A N 1
ATOM 1255 C CA . ASP A 1 160 ? -15.053 21.032 17.889 1.00 62.66 160 ASP A CA 1
ATOM 1256 C C . ASP A 1 160 ? -14.673 19.674 17.271 1.00 62.66 160 ASP A C 1
ATOM 1258 O O . ASP A 1 160 ? -15.044 19.327 16.152 1.00 62.66 160 ASP A O 1
ATOM 1262 N N . TRP A 1 161 ? -13.885 18.887 18.010 1.00 60.53 161 TRP A N 1
ATOM 1263 C CA . TRP A 1 161 ? -13.418 17.556 17.586 1.00 60.53 161 TRP A CA 1
ATOM 1264 C C . TRP A 1 161 ? -14.491 16.462 17.695 1.00 60.53 161 TRP A C 1
ATOM 1266 O O . TRP A 1 161 ? -14.214 15.295 17.413 1.00 60.53 161 TRP A O 1
ATOM 1276 N N . THR A 1 162 ? -15.692 16.809 18.167 1.00 62.81 162 THR A N 1
ATOM 1277 C CA . THR A 1 162 ? -16.775 15.844 18.409 1.00 62.81 162 THR A CA 1
ATOM 1278 C C . THR A 1 162 ? -17.540 15.489 17.140 1.00 62.81 162 THR A C 1
ATOM 1280 O O . THR A 1 162 ? -18.171 14.433 17.072 1.00 62.81 162 THR A O 1
ATOM 1283 N N . LYS A 1 163 ? -17.447 16.336 16.111 1.00 65.94 163 LYS A N 1
ATOM 1284 C CA . LYS A 1 163 ? -18.098 16.122 14.822 1.00 65.94 163 LYS A CA 1
ATOM 1285 C C . LYS A 1 163 ? -17.164 15.429 13.840 1.00 65.94 163 LYS A C 1
ATOM 1287 O O . LYS A 1 163 ? -15.974 15.725 13.748 1.00 65.94 163 LYS A O 1
ATOM 1292 N N . LEU A 1 164 ? -17.733 14.494 13.084 1.00 68.00 164 LEU A N 1
ATOM 1293 C CA . LEU A 1 164 ? -17.076 13.894 11.928 1.00 68.00 164 LEU A CA 1
ATOM 1294 C C . LEU A 1 164 ? -16.787 14.992 10.903 1.00 68.00 164 LEU A C 1
ATOM 1296 O O . LEU A 1 164 ? -17.706 15.695 10.491 1.00 68.00 164 LEU A O 1
ATOM 1300 N N . ILE A 1 165 ? -15.525 15.123 10.494 1.00 78.00 165 ILE A N 1
ATOM 1301 C CA . ILE A 1 165 ? -15.132 16.042 9.423 1.00 78.00 165 ILE A CA 1
ATOM 1302 C C . ILE A 1 165 ? -15.523 15.386 8.092 1.00 78.00 165 ILE A C 1
ATOM 1304 O O . ILE A 1 165 ? -14.964 14.326 7.777 1.00 78.00 165 ILE A O 1
ATOM 1308 N N . PRO A 1 166 ? -16.446 15.971 7.310 1.00 82.56 166 PRO A N 1
ATOM 1309 C CA . PRO A 1 166 ? -16.833 15.424 6.019 1.00 82.56 166 PRO A CA 1
ATOM 1310 C C . PRO A 1 166 ? -15.619 15.262 5.102 1.00 82.56 166 PRO A C 1
ATOM 1312 O O . PRO A 1 166 ? -14.710 16.098 5.075 1.00 82.56 166 PRO A O 1
ATOM 1315 N N . ILE A 1 167 ? -15.589 14.148 4.376 1.00 87.44 167 ILE A N 1
ATOM 1316 C CA . ILE A 1 167 ? -14.610 13.913 3.319 1.00 87.44 167 ILE A CA 1
ATOM 1317 C C . ILE A 1 167 ? -15.177 14.544 2.049 1.00 87.44 167 ILE A C 1
ATOM 1319 O O . ILE A 1 167 ? -16.280 14.198 1.639 1.00 87.44 167 ILE A O 1
ATOM 1323 N N . GLU A 1 168 ? -14.425 15.461 1.448 1.00 90.25 168 GLU A N 1
ATOM 1324 C CA . GLU A 1 168 ? -14.766 16.086 0.169 1.00 90.25 168 GLU A CA 1
ATOM 1325 C C . GLU A 1 168 ? -14.479 15.114 -0.977 1.00 90.25 168 GLU A C 1
ATOM 1327 O O . GLU A 1 168 ? -15.349 14.840 -1.799 1.00 90.25 168 GLU A O 1
ATOM 1332 N N . TYR A 1 169 ? -13.272 14.538 -1.001 1.00 92.38 169 TYR A N 1
ATOM 1333 C CA . TYR A 1 169 ? -12.932 13.473 -1.937 1.00 92.38 169 TYR A CA 1
ATOM 1334 C C . TYR A 1 169 ? -11.868 12.523 -1.390 1.00 92.38 169 TYR A C 1
ATOM 1336 O O . TYR A 1 169 ? -11.067 12.861 -0.513 1.00 92.38 169 TYR A O 1
ATOM 1344 N N . ILE A 1 170 ? -11.837 11.332 -1.986 1.00 92.88 170 ILE A N 1
ATOM 1345 C CA . ILE A 1 170 ? -10.755 10.358 -1.867 1.00 92.88 170 ILE A CA 1
ATOM 1346 C C . ILE A 1 170 ? -10.215 10.126 -3.275 1.00 92.88 170 ILE A C 1
ATOM 1348 O O . ILE A 1 170 ? -10.974 9.770 -4.175 1.00 92.88 170 ILE A O 1
ATOM 1352 N N . LYS A 1 171 ? -8.914 10.330 -3.473 1.00 94.00 171 LYS A N 1
ATOM 1353 C CA . LYS A 1 171 ? -8.231 10.086 -4.743 1.00 94.00 171 LYS A CA 1
ATOM 1354 C C . LYS A 1 171 ? -7.193 8.988 -4.562 1.00 94.00 171 LYS A C 1
ATOM 1356 O O . LYS A 1 171 ? -6.357 9.056 -3.662 1.00 94.00 171 LYS A O 1
ATOM 1361 N N . LEU A 1 172 ? -7.257 7.983 -5.429 1.00 93.38 172 LEU A N 1
ATOM 1362 C CA . LEU A 1 172 ? -6.249 6.934 -5.525 1.00 93.38 172 LEU A CA 1
ATOM 1363 C C . LEU A 1 172 ? -5.229 7.329 -6.592 1.00 93.38 172 LEU A C 1
ATOM 1365 O O . LEU A 1 172 ? -5.581 7.615 -7.736 1.00 93.38 172 LEU A O 1
ATOM 1369 N N . HIS A 1 173 ? -3.962 7.365 -6.204 1.00 90.88 173 HIS A N 1
ATOM 1370 C CA . HIS A 1 173 ? -2.838 7.618 -7.092 1.00 90.88 173 HIS A CA 1
ATOM 1371 C C . HIS A 1 173 ? -2.240 6.276 -7.479 1.00 90.88 173 HIS A C 1
ATOM 1373 O O . HIS A 1 173 ? -1.495 5.670 -6.708 1.00 90.88 173 HIS A O 1
ATOM 1379 N N . HIS A 1 174 ? -2.636 5.798 -8.654 1.00 89.88 174 HIS A N 1
ATOM 1380 C CA . HIS A 1 174 ? -2.136 4.550 -9.209 1.00 89.88 174 HIS A CA 1
ATOM 1381 C C . HIS A 1 174 ? -0.682 4.692 -9.691 1.00 89.88 174 HIS A C 1
ATOM 1383 O O . HIS A 1 174 ? -0.270 5.792 -10.078 1.00 89.88 174 HIS A O 1
ATOM 1389 N N . PRO A 1 175 ? 0.076 3.582 -9.705 1.00 87.38 175 PRO A N 1
ATOM 1390 C CA . PRO A 1 175 ? 1.356 3.478 -10.391 1.00 87.38 175 PRO A CA 1
ATOM 1391 C C . PRO A 1 175 ? 1.324 4.060 -11.804 1.00 87.38 175 PRO A C 1
ATOM 1393 O O . PRO A 1 175 ? 0.320 3.970 -12.515 1.00 87.38 175 PRO A O 1
ATOM 1396 N N . LEU A 1 176 ? 2.450 4.629 -12.234 1.00 84.12 176 LEU A N 1
ATOM 1397 C CA . LEU A 1 176 ? 2.604 5.066 -13.619 1.00 84.12 176 LEU A CA 1
ATOM 1398 C C . LEU A 1 176 ? 2.581 3.847 -14.557 1.00 84.12 176 LEU A C 1
ATOM 1400 O O . LEU A 1 176 ? 3.118 2.796 -14.203 1.00 84.12 176 LEU A O 1
ATOM 1404 N N . PRO A 1 177 ? 2.050 3.981 -15.786 1.00 85.44 177 PRO A N 1
ATOM 1405 C CA . PRO A 1 177 ? 1.998 2.881 -16.753 1.00 85.44 177 PRO A CA 1
ATOM 1406 C C . PRO A 1 177 ? 3.373 2.529 -17.355 1.00 85.44 177 PRO A C 1
ATOM 1408 O O . PRO A 1 177 ? 3.458 1.757 -18.305 1.00 85.44 177 PRO A O 1
ATOM 1411 N N . PHE A 1 178 ? 4.457 3.105 -16.830 1.00 82.75 178 PHE A N 1
ATOM 1412 C CA . PHE A 1 178 ? 5.831 2.869 -17.252 1.00 82.75 178 PHE A CA 1
ATOM 1413 C C . PHE A 1 178 ? 6.765 2.827 -16.040 1.00 82.75 178 PHE A C 1
ATOM 1415 O O . PHE A 1 178 ? 6.550 3.508 -15.036 1.00 82.75 178 PHE A O 1
ATOM 1422 N N . SER A 1 179 ? 7.845 2.055 -16.152 1.00 81.44 179 SER A N 1
ATOM 1423 C CA . SER A 1 179 ? 8.903 2.030 -15.142 1.00 81.44 179 SER A CA 1
ATOM 1424 C C . SER A 1 179 ? 9.824 3.237 -15.291 1.00 81.44 179 SER A C 1
ATOM 1426 O O . SER A 1 179 ? 10.263 3.568 -16.390 1.00 81.44 179 SER A O 1
ATOM 1428 N N . ARG A 1 180 ? 10.181 3.865 -14.171 1.00 79.25 180 ARG A N 1
ATOM 1429 C CA . ARG A 1 180 ? 11.126 4.986 -14.130 1.00 79.25 180 ARG A CA 1
ATOM 1430 C C . ARG A 1 180 ? 12.567 4.502 -14.002 1.00 79.25 180 ARG A C 1
ATOM 1432 O O . ARG A 1 180 ? 13.243 4.786 -13.019 1.00 79.25 180 ARG A O 1
ATOM 1439 N N . VAL A 1 181 ? 13.027 3.766 -15.002 1.00 82.25 181 VAL A N 1
ATOM 1440 C CA . VAL A 1 181 ? 14.392 3.226 -15.074 1.00 82.25 181 VAL A CA 1
ATOM 1441 C C . VAL A 1 181 ? 15.055 3.673 -16.376 1.00 82.25 181 VAL A C 1
ATOM 1443 O O . VAL A 1 181 ? 14.340 4.080 -17.293 1.00 82.25 181 VAL A O 1
ATOM 1446 N N . PRO A 1 182 ? 16.393 3.622 -16.489 1.00 88.25 182 PRO A N 1
ATOM 1447 C CA . PRO A 1 182 ? 17.055 3.746 -17.780 1.00 88.25 182 PRO A CA 1
ATOM 1448 C C . PRO A 1 182 ? 16.456 2.768 -18.799 1.00 88.25 182 PRO A C 1
ATOM 1450 O O . PRO A 1 182 ? 16.327 1.575 -18.519 1.00 88.25 182 PRO A O 1
ATOM 1453 N N . GLN A 1 183 ? 16.057 3.278 -19.961 1.00 89.19 183 GLN A N 1
ATOM 1454 C CA . GLN A 1 183 ? 15.325 2.531 -20.982 1.00 89.19 183 GLN A CA 1
ATOM 1455 C C . GLN A 1 183 ? 15.928 2.747 -22.366 1.00 89.19 183 GLN A C 1
ATOM 1457 O O . GLN A 1 183 ? 16.317 3.859 -22.719 1.00 89.19 183 GLN A O 1
ATOM 1462 N N . VAL A 1 184 ? 15.946 1.678 -23.161 1.00 90.94 184 VAL A N 1
ATOM 1463 C CA . VAL A 1 184 ? 16.203 1.724 -24.605 1.00 90.94 184 VAL A CA 1
ATOM 1464 C C . VAL A 1 184 ? 14.874 1.472 -25.302 1.00 90.94 184 VAL A C 1
ATOM 1466 O O . VAL A 1 184 ? 14.276 0.415 -25.115 1.00 90.94 184 VAL A O 1
ATOM 1469 N N . THR A 1 185 ? 14.384 2.455 -26.051 1.00 87.62 185 THR A N 1
ATOM 1470 C CA . THR A 1 185 ? 13.057 2.393 -26.696 1.00 87.62 185 THR A CA 1
ATOM 1471 C C . THR A 1 185 ? 13.132 2.068 -28.183 1.00 87.62 185 THR A C 1
ATOM 1473 O O . THR A 1 185 ? 12.163 1.569 -28.745 1.00 87.62 185 THR A O 1
ATOM 1476 N N . ALA A 1 186 ? 14.273 2.347 -28.813 1.00 87.50 186 ALA A N 1
ATOM 1477 C CA . ALA A 1 186 ? 14.590 2.028 -30.202 1.00 87.50 186 ALA A CA 1
ATOM 1478 C C . ALA A 1 186 ? 16.127 1.970 -30.363 1.00 87.50 186 ALA A C 1
ATOM 1480 O O . ALA A 1 186 ? 16.837 2.396 -29.442 1.00 87.50 186 ALA A O 1
ATOM 1481 N N . PRO A 1 187 ? 16.667 1.445 -31.481 1.00 88.56 187 PRO A N 1
ATOM 1482 C CA . PRO A 1 187 ? 18.094 1.547 -31.774 1.00 88.56 187 PRO A CA 1
ATOM 1483 C C . PRO A 1 187 ? 18.561 2.995 -31.640 1.00 88.56 187 PRO A C 1
ATOM 1485 O O . PRO A 1 187 ? 17.892 3.902 -32.117 1.00 88.56 187 PRO A O 1
ATOM 1488 N N . GLU A 1 188 ? 19.668 3.204 -30.932 1.00 89.88 188 GLU A N 1
ATOM 1489 C CA . GLU A 1 188 ? 20.239 4.533 -30.683 1.00 89.88 188 GLU A CA 1
ATOM 1490 C C . GLU A 1 188 ? 19.310 5.533 -29.956 1.00 89.88 188 GLU A C 1
ATOM 1492 O O . GLU A 1 188 ? 19.642 6.709 -29.907 1.00 89.88 188 GLU A O 1
ATOM 1497 N N . HIS A 1 189 ? 18.197 5.094 -29.345 1.00 93.25 189 HIS A N 1
ATOM 1498 C CA . HIS A 1 189 ? 17.283 5.931 -28.551 1.00 93.25 189 HIS A CA 1
ATOM 1499 C C . HIS A 1 189 ? 17.251 5.485 -27.082 1.00 93.25 189 HIS A C 1
ATOM 1501 O O . HIS A 1 189 ? 16.706 4.429 -26.736 1.00 93.25 189 HIS A O 1
ATOM 1507 N N . PHE A 1 190 ? 17.775 6.336 -26.204 1.00 93.50 190 PHE A N 1
ATOM 1508 C CA . PHE A 1 190 ? 17.951 6.083 -24.779 1.00 93.50 190 PHE A CA 1
ATOM 1509 C C . PHE A 1 190 ? 17.219 7.125 -23.930 1.00 93.50 190 PHE A C 1
ATOM 1511 O O . PHE A 1 190 ? 17.274 8.325 -24.194 1.00 93.50 190 PHE A O 1
ATOM 1518 N N . HIS A 1 191 ? 16.585 6.666 -22.856 1.00 91.44 191 HIS A N 1
ATOM 1519 C CA . HIS A 1 191 ? 15.878 7.499 -21.891 1.00 91.44 191 HIS A CA 1
ATOM 1520 C C . HIS A 1 191 ? 16.429 7.244 -20.490 1.00 91.44 191 HIS A C 1
ATOM 1522 O O . HIS A 1 191 ? 16.380 6.118 -20.000 1.00 91.44 191 HIS A O 1
ATOM 1528 N N . PHE A 1 192 ? 16.920 8.288 -19.822 1.00 89.62 192 PHE A N 1
ATOM 1529 C CA . PHE A 1 192 ? 17.425 8.208 -18.452 1.00 89.62 192 PHE A CA 1
ATOM 1530 C C . PHE A 1 192 ? 16.572 9.079 -17.521 1.00 89.62 192 PHE A C 1
ATOM 1532 O O . PHE A 1 192 ? 16.490 10.294 -17.727 1.00 89.62 192 PHE A O 1
ATOM 1539 N N . PRO A 1 193 ? 15.933 8.505 -16.490 1.00 84.25 193 PRO A N 1
ATOM 1540 C CA . PRO A 1 193 ? 15.199 9.290 -15.510 1.00 84.25 193 PRO A CA 1
ATOM 1541 C C . PRO A 1 193 ? 16.188 10.075 -14.643 1.00 84.25 193 PRO A C 1
ATOM 1543 O O . PRO A 1 193 ? 17.151 9.520 -14.117 1.00 84.25 193 PRO A O 1
ATOM 1546 N N . ILE A 1 194 ? 15.938 11.368 -14.454 1.00 80.44 194 ILE A N 1
ATOM 1547 C CA . ILE A 1 194 ? 16.735 12.198 -13.551 1.00 80.44 194 ILE A CA 1
ATOM 1548 C C . ILE A 1 194 ? 16.106 12.102 -12.164 1.00 80.44 194 ILE A C 1
ATOM 1550 O O . ILE A 1 194 ? 14.993 12.578 -11.925 1.00 80.44 194 ILE A O 1
ATOM 1554 N N . THR A 1 195 ? 16.815 11.460 -11.240 1.00 67.00 195 THR A N 1
ATOM 1555 C CA . THR A 1 195 ? 16.442 11.452 -9.828 1.00 67.00 195 THR A CA 1
ATOM 1556 C C . THR A 1 195 ? 17.011 12.698 -9.156 1.00 67.00 195 THR A C 1
ATOM 1558 O O . THR A 1 195 ? 18.219 12.792 -8.952 1.00 67.00 195 THR A O 1
ATOM 1561 N N . ASP A 1 196 ? 16.148 13.619 -8.726 1.00 55.47 196 ASP A N 1
ATOM 1562 C CA . ASP A 1 196 ? 16.546 14.786 -7.914 1.00 55.47 196 ASP A CA 1
ATOM 1563 C C . ASP A 1 196 ? 17.139 14.396 -6.536 1.00 55.47 196 ASP A C 1
ATOM 1565 O O . ASP A 1 196 ? 17.565 15.260 -5.779 1.00 55.47 196 ASP A O 1
ATOM 1569 N N . GLN A 1 197 ? 17.161 13.102 -6.195 1.00 50.59 197 GLN A N 1
ATOM 1570 C CA . GLN A 1 197 ? 17.578 12.561 -4.896 1.00 50.59 197 GLN A CA 1
ATOM 1571 C C . GLN A 1 197 ? 19.064 12.170 -4.805 1.00 50.59 197 GLN A C 1
ATOM 1573 O O . GLN A 1 197 ? 19.485 11.660 -3.770 1.00 50.59 197 GLN A O 1
ATOM 1578 N N . ALA A 1 198 ? 19.875 12.381 -5.851 1.00 42.72 198 ALA A N 1
ATOM 1579 C CA . ALA A 1 198 ? 21.298 12.007 -5.817 1.00 42.72 198 ALA A CA 1
ATOM 1580 C C . ALA A 1 198 ? 22.115 12.831 -4.799 1.00 42.72 198 ALA A C 1
ATOM 1582 O O . ALA A 1 198 ? 23.106 12.351 -4.256 1.00 42.72 198 ALA A O 1
ATOM 1583 N N . ASN A 1 199 ? 21.660 14.044 -4.487 1.00 35.97 199 ASN A N 1
ATOM 1584 C CA . ASN A 1 199 ? 22.123 14.815 -3.344 1.00 35.97 199 ASN A CA 1
ATOM 1585 C C . ASN A 1 199 ? 20.991 14.814 -2.327 1.00 35.97 199 ASN A C 1
ATOM 1587 O O . ASN A 1 199 ? 19.929 15.308 -2.683 1.00 35.97 199 ASN A O 1
ATOM 1591 N N . GLN A 1 200 ? 21.203 14.298 -1.108 1.00 38.66 200 GLN A N 1
ATOM 1592 C CA . GLN A 1 200 ? 20.763 14.927 0.149 1.00 38.66 200 GLN A CA 1
ATOM 1593 C C . GLN A 1 200 ? 20.790 13.964 1.352 1.00 38.66 200 GLN A C 1
ATOM 1595 O O . GLN A 1 200 ? 19.934 13.100 1.529 1.00 38.66 200 GLN A O 1
ATOM 1600 N N . HIS A 1 201 ? 21.698 14.261 2.283 1.00 35.34 201 HIS A N 1
ATOM 1601 C CA . HIS A 1 201 ? 21.570 13.998 3.720 1.00 35.34 201 HIS A CA 1
ATOM 1602 C C . HIS A 1 201 ? 20.433 14.832 4.373 1.00 35.34 201 HIS A C 1
ATOM 1604 O O . HIS A 1 201 ? 20.543 15.234 5.531 1.00 35.34 201 HIS A O 1
ATOM 1610 N N . GLU A 1 202 ? 19.350 15.155 3.657 1.00 33.41 202 GLU A N 1
ATOM 1611 C CA . GLU A 1 202 ? 18.298 16.043 4.166 1.00 33.41 202 GLU A CA 1
ATOM 1612 C C . GLU A 1 202 ? 17.158 15.282 4.838 1.00 33.41 202 GLU A C 1
ATOM 1614 O O . GLU A 1 202 ? 16.718 14.204 4.434 1.00 33.41 202 GLU A O 1
ATOM 1619 N N . HIS A 1 203 ? 16.688 15.879 5.929 1.00 32.47 203 HIS A N 1
ATOM 1620 C CA . HIS A 1 203 ? 15.701 15.310 6.823 1.00 32.47 203 HIS A CA 1
ATOM 1621 C C . HIS A 1 203 ? 14.382 14.933 6.109 1.00 32.47 203 HIS A C 1
ATOM 1623 O O . HIS A 1 203 ? 13.836 15.702 5.315 1.00 32.47 203 HIS A O 1
ATOM 1629 N N . PRO A 1 204 ? 13.769 13.795 6.487 1.00 40.91 204 PRO A N 1
ATOM 1630 C CA . PRO A 1 204 ? 12.709 13.107 5.739 1.00 40.91 204 PRO A CA 1
ATOM 1631 C C . PRO A 1 204 ? 11.334 13.799 5.702 1.00 40.91 204 PRO A C 1
ATOM 1633 O O . PRO A 1 204 ? 10.379 13.201 5.202 1.00 40.91 204 PRO A O 1
ATOM 1636 N N . ASN A 1 205 ? 11.219 15.030 6.207 1.00 36.03 205 ASN A N 1
ATOM 1637 C CA . ASN A 1 205 ? 9.994 15.835 6.155 1.00 36.03 205 ASN A CA 1
ATOM 1638 C C . ASN A 1 205 ? 9.927 16.770 4.932 1.00 36.03 205 ASN A C 1
ATOM 1640 O O . ASN A 1 205 ? 8.904 17.420 4.750 1.00 36.03 205 ASN A O 1
ATOM 1644 N N . GLN A 1 206 ? 10.971 16.848 4.098 1.00 36.50 206 GLN A N 1
ATOM 1645 C CA . GLN A 1 206 ? 10.985 17.734 2.920 1.00 36.50 206 GLN A CA 1
ATOM 1646 C C . GLN A 1 206 ? 10.558 17.066 1.601 1.00 36.50 206 GLN A C 1
ATOM 1648 O O . GLN A 1 206 ? 10.334 17.755 0.609 1.00 36.50 206 GLN A O 1
ATOM 1653 N N . ALA A 1 207 ? 10.323 15.749 1.581 1.00 40.69 207 ALA A N 1
ATOM 1654 C CA . ALA A 1 207 ? 9.842 15.030 0.393 1.00 40.69 207 ALA A CA 1
ATOM 1655 C C . ALA A 1 207 ? 8.332 15.230 0.110 1.00 40.69 207 ALA A C 1
ATOM 1657 O O . ALA A 1 207 ? 7.687 14.371 -0.484 1.00 40.69 207 ALA A O 1
ATOM 1658 N N . GLN A 1 208 ? 7.751 16.357 0.534 1.00 39.28 208 GLN A N 1
ATOM 1659 C CA . GLN A 1 208 ? 6.370 16.744 0.215 1.00 39.28 208 GLN A CA 1
ATOM 1660 C C . GLN A 1 208 ? 6.217 17.401 -1.163 1.00 39.28 208 GLN A C 1
ATOM 1662 O O . GLN A 1 208 ? 5.111 17.774 -1.543 1.00 39.28 208 GLN A O 1
ATOM 1667 N N . ASN A 1 209 ? 7.282 17.507 -1.957 1.00 38.44 209 ASN A N 1
ATOM 1668 C CA . ASN A 1 209 ? 7.163 18.006 -3.322 1.00 38.44 209 ASN A CA 1
ATOM 1669 C C . ASN A 1 209 ? 6.739 16.895 -4.291 1.00 38.44 209 ASN A C 1
ATOM 1671 O O . ASN A 1 209 ? 7.493 16.506 -5.178 1.00 38.44 209 ASN A O 1
ATOM 1675 N N . GLN A 1 210 ? 5.476 16.471 -4.186 1.00 44.44 210 GLN A N 1
ATOM 1676 C CA . GLN A 1 210 ? 4.771 15.772 -5.271 1.00 44.44 210 GLN A CA 1
ATOM 1677 C C . GLN A 1 210 ? 4.640 16.638 -6.548 1.00 44.44 210 GLN A C 1
ATOM 1679 O O . GLN A 1 210 ? 4.229 16.141 -7.589 1.00 44.44 210 GLN A O 1
ATOM 1684 N N . ASN A 1 211 ? 5.050 17.915 -6.499 1.00 42.59 211 ASN A N 1
ATOM 1685 C CA . ASN A 1 211 ? 5.022 18.863 -7.617 1.00 42.59 211 ASN A CA 1
ATOM 1686 C C . ASN A 1 211 ? 6.359 19.066 -8.350 1.00 42.59 211 ASN A C 1
ATOM 1688 O O . ASN A 1 211 ? 6.429 19.901 -9.255 1.00 42.59 211 ASN A O 1
ATOM 1692 N N . ARG A 1 212 ? 7.435 18.339 -8.016 1.00 51.78 212 ARG A N 1
ATOM 1693 C CA . ARG A 1 212 ? 8.641 18.394 -8.860 1.00 51.78 212 ARG A CA 1
ATOM 1694 C C . ARG A 1 212 ? 8.441 17.503 -10.081 1.00 51.78 212 ARG A C 1
ATOM 1696 O O . ARG A 1 212 ? 8.446 16.277 -9.982 1.00 51.78 212 ARG A O 1
ATOM 1703 N N . ARG A 1 213 ? 8.231 18.145 -11.238 1.00 57.09 213 ARG A N 1
ATOM 1704 C CA . ARG A 1 213 ? 8.172 17.490 -12.553 1.00 57.09 213 ARG A CA 1
ATOM 1705 C C . ARG A 1 213 ? 9.380 16.571 -12.682 1.00 57.09 213 ARG A C 1
ATOM 1707 O O . ARG A 1 213 ? 10.513 17.041 -12.692 1.00 57.09 213 ARG A O 1
ATOM 1714 N N . SER A 1 214 ? 9.130 15.270 -12.753 1.00 67.81 214 SER A N 1
ATOM 1715 C CA . SER A 1 214 ? 10.195 14.296 -12.967 1.00 67.81 214 SER A CA 1
ATOM 1716 C C . SER A 1 214 ? 10.782 14.522 -14.354 1.00 67.81 214 SER A C 1
ATOM 1718 O O . SER A 1 214 ? 10.056 14.503 -15.347 1.00 67.81 214 SER A O 1
ATOM 1720 N N . ARG A 1 215 ? 12.080 14.817 -14.407 1.00 82.56 215 ARG A N 1
ATOM 1721 C CA . ARG A 1 215 ? 12.787 15.119 -15.651 1.00 82.56 215 ARG A CA 1
ATOM 1722 C C . ARG A 1 215 ? 13.385 13.841 -16.223 1.00 82.56 215 ARG A C 1
ATOM 1724 O O . ARG A 1 215 ? 13.754 12.935 -15.480 1.00 82.56 215 ARG A O 1
ATOM 1731 N N . TRP A 1 216 ? 13.504 13.805 -17.541 1.00 87.50 216 TRP A N 1
ATOM 1732 C CA . TRP A 1 216 ? 14.146 12.727 -18.281 1.00 87.50 216 TRP A CA 1
ATOM 1733 C C . TRP A 1 216 ? 15.215 13.321 -19.188 1.00 87.50 216 TRP A C 1
ATOM 1735 O O . TRP A 1 216 ? 15.021 14.398 -19.753 1.00 87.50 216 TRP A O 1
ATOM 1745 N N . LEU A 1 217 ? 16.336 12.623 -19.311 1.00 90.50 217 LEU A N 1
ATOM 1746 C CA . LEU A 1 217 ? 17.318 12.851 -20.357 1.00 90.50 217 LEU A CA 1
ATOM 1747 C C . LEU A 1 217 ? 16.981 11.906 -21.513 1.00 90.50 217 LEU A C 1
ATOM 1749 O O . LEU A 1 217 ? 17.036 10.689 -21.345 1.00 90.50 217 LEU A O 1
ATOM 1753 N N . CYS A 1 218 ? 16.616 12.473 -22.659 1.00 92.44 218 CYS A N 1
ATOM 1754 C CA . CYS A 1 218 ? 16.455 11.737 -23.906 1.00 92.44 218 CYS A CA 1
ATOM 1755 C C . CYS A 1 218 ? 17.734 11.909 -24.726 1.00 92.44 218 CYS A C 1
ATOM 1757 O O . CYS A 1 218 ? 18.165 13.038 -24.958 1.00 92.44 218 CYS A O 1
ATOM 1759 N N . VAL A 1 219 ? 18.348 10.797 -25.116 1.00 92.19 219 VAL A N 1
ATOM 1760 C CA . VAL A 1 219 ? 19.523 10.764 -25.984 1.00 92.19 219 VAL A CA 1
ATOM 1761 C C . VAL A 1 219 ? 19.147 9.938 -27.196 1.00 92.19 219 VAL A C 1
ATOM 1763 O O . VAL A 1 219 ? 18.911 8.738 -27.068 1.00 92.19 219 VAL A O 1
ATOM 1766 N N . HIS A 1 220 ? 19.090 10.574 -28.357 1.00 92.00 220 HIS A N 1
ATOM 1767 C CA . HIS A 1 220 ? 18.951 9.869 -29.618 1.00 92.00 220 HIS A CA 1
ATOM 1768 C C . HIS A 1 220 ? 19.974 10.374 -30.626 1.00 92.00 220 HIS A C 1
ATOM 1770 O O . HIS A 1 220 ? 20.399 11.530 -30.562 1.00 92.00 220 HIS A O 1
ATOM 1776 N N . ARG A 1 221 ? 20.385 9.502 -31.545 1.00 88.62 221 ARG A N 1
ATOM 1777 C CA . ARG A 1 221 ? 21.117 9.940 -32.730 1.00 88.62 221 ARG A CA 1
ATOM 1778 C C . ARG A 1 221 ? 20.123 10.617 -33.672 1.00 88.62 221 ARG A C 1
ATOM 1780 O O . ARG A 1 221 ? 18.998 10.152 -33.824 1.00 88.62 221 ARG A O 1
ATOM 1787 N N . GLU A 1 222 ? 20.499 11.751 -34.245 1.00 83.50 222 GLU A N 1
ATOM 1788 C CA . GLU A 1 222 ? 19.738 12.321 -35.355 1.00 83.50 222 GLU A CA 1
ATOM 1789 C C . GLU A 1 222 ? 20.100 11.553 -36.626 1.00 83.50 222 GLU A C 1
ATOM 1791 O O . GLU A 1 222 ? 21.285 11.349 -36.912 1.00 83.50 222 GLU A O 1
ATOM 1796 N N . ASP A 1 223 ? 19.085 11.113 -37.370 1.00 75.94 223 ASP A N 1
ATOM 1797 C CA . ASP A 1 223 ? 19.290 10.510 -38.681 1.00 75.94 223 ASP A CA 1
ATOM 1798 C C . ASP A 1 223 ? 19.964 11.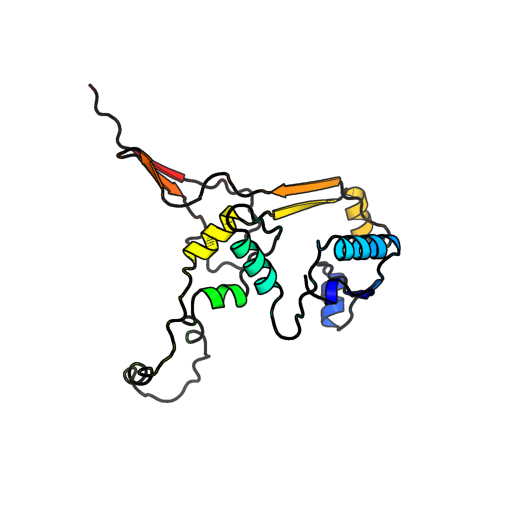541 -39.589 1.00 75.94 223 ASP A C 1
ATOM 1800 O O . ASP A 1 223 ? 19.374 12.543 -39.992 1.00 75.94 223 ASP A O 1
ATOM 1804 N N . THR A 1 224 ? 21.230 11.301 -39.928 1.00 64.69 224 THR A N 1
ATOM 1805 C CA . THR A 1 224 ? 21.930 12.043 -40.977 1.00 64.69 224 THR A CA 1
ATOM 1806 C C . THR A 1 224 ? 21.432 11.562 -42.337 1.00 64.69 224 THR A C 1
ATOM 1808 O O . THR A 1 224 ? 22.153 10.873 -43.054 1.00 64.69 224 THR A O 1
ATOM 1811 N N . THR A 1 225 ? 20.188 11.878 -42.686 1.00 57.34 225 THR A N 1
ATOM 1812 C CA . THR A 1 225 ? 19.700 11.797 -44.066 1.00 57.34 225 THR A CA 1
ATOM 1813 C C . THR A 1 225 ? 19.687 13.200 -44.663 1.00 57.34 225 THR A C 1
ATOM 1815 O O . THR A 1 225 ? 18.698 13.919 -44.541 1.00 57.34 225 THR A O 1
ATOM 1818 N N . ASN A 1 226 ? 20.814 13.569 -45.278 1.00 43.97 226 ASN A N 1
ATOM 1819 C CA . ASN A 1 226 ? 20.896 14.527 -46.384 1.00 43.97 226 ASN A CA 1
ATOM 1820 C C . ASN A 1 226 ? 21.256 13.743 -47.645 1.00 43.97 226 ASN A C 1
ATOM 1822 O O . ASN A 1 226 ? 22.183 12.906 -47.541 1.00 43.97 226 ASN A O 1
#

Secondary structure (DSSP, 8-state):
-BHHHHSSEEE----SHHHHHHHHTT---EEEPPHHHHHHHHHHHHTT----B-TTTS-HHHHHHHHHHHTTTT--EE------SHHHHHHT-S-STTTTS---------TTSSSSS--S---------HHHHHHHHHHHEEEEEEEEPHHHHHHHHTT-TTSPPPEEEEEEE---SS--S-EEEETTEEEEEE-TTSS----TT-TT-TTS--EEEEEE------

InterPro domains:
  IPR031595 Protein-only RNase P, C-terminal [PF16953] (22-93)